Protein AF-A0AAD7W1A6-F1 (afdb_monomer)

Secondary structure (DSSP, 8-state):
-HHHHHHHHHHHHHHHHHHHHHHHHHHHHHHHHHHHHHHHHHHHHHHHHHHHHHHHHHHHHHH-TTTTTTS-HHHHHHHHHHHHHHHHHHHHHHHHHS-HHHHHHHHHHHHHHHHHHHHHHHHHHHHHHHS--TT--S-HHHHHHHHHHHHHHHHHHHHHHHHHHHHHHHHHTTTTS-HHHHHHHHHHHHHHHHHHHHHHHHHHHHHHTTSSSSS--

Structure (mmCIF, N/CA/C/O backbone):
data_AF-A0AAD7W1A6-F1
#
_entry.id   AF-A0AAD7W1A6-F1
#
loop_
_atom_site.group_PDB
_atom_site.id
_atom_site.type_symbol
_atom_site.label_atom_id
_atom_site.label_alt_id
_atom_site.label_comp_id
_atom_site.label_asym_id
_atom_site.label_entity_id
_atom_site.label_seq_id
_atom_site.pdbx_PDB_ins_code
_atom_site.Cartn_x
_atom_site.Cartn_y
_atom_site.Cartn_z
_atom_site.occupancy
_atom_site.B_iso_or_equiv
_atom_site.auth_seq_id
_atom_site.auth_comp_id
_atom_site.auth_asym_id
_atom_site.auth_atom_id
_atom_site.pdbx_PDB_model_num
ATOM 1 N N . MET A 1 1 ? 38.827 1.637 -46.866 1.00 56.97 1 MET A N 1
ATOM 2 C CA . MET A 1 1 ? 37.860 0.620 -46.384 1.00 56.97 1 MET A CA 1
ATOM 3 C C . MET A 1 1 ? 37.994 0.299 -44.890 1.00 56.97 1 MET A C 1
ATOM 5 O O . MET A 1 1 ? 36.967 0.093 -44.264 1.00 56.97 1 MET A O 1
ATOM 9 N N . GLN A 1 2 ? 39.190 0.320 -44.281 1.00 57.03 2 GLN A N 1
ATOM 10 C CA . GLN A 1 2 ? 39.362 0.045 -42.836 1.00 57.03 2 GLN A CA 1
ATOM 11 C C . GLN A 1 2 ? 38.670 1.040 -41.882 1.00 57.03 2 GLN A C 1
ATOM 13 O O . GLN A 1 2 ? 38.227 0.647 -40.808 1.00 57.03 2 GLN A O 1
ATOM 18 N N . THR A 1 3 ? 38.526 2.311 -42.263 1.00 59.34 3 THR A N 1
ATOM 19 C CA . THR A 1 3 ? 37.926 3.354 -41.411 1.00 59.34 3 THR A CA 1
ATOM 20 C C . THR A 1 3 ? 36.413 3.201 -41.218 1.00 59.34 3 THR A C 1
ATOM 22 O O . THR A 1 3 ? 35.906 3.500 -40.143 1.00 59.34 3 THR A O 1
ATOM 25 N N . VAL A 1 4 ? 35.691 2.673 -42.212 1.00 70.06 4 VAL A N 1
ATOM 26 C CA . VAL A 1 4 ? 34.223 2.515 -42.157 1.00 70.06 4 VAL A CA 1
ATOM 27 C C . VAL A 1 4 ? 33.811 1.365 -41.228 1.00 70.06 4 VAL A C 1
ATOM 29 O O . VAL A 1 4 ? 32.860 1.502 -40.462 1.00 70.06 4 VAL A O 1
ATOM 32 N N . GLY A 1 5 ? 34.564 0.258 -41.222 1.00 72.06 5 GLY A N 1
ATOM 33 C CA . GLY A 1 5 ? 34.307 -0.870 -40.315 1.00 72.06 5 GLY A CA 1
ATOM 34 C C . GLY A 1 5 ? 34.555 -0.532 -38.839 1.00 72.06 5 GLY A C 1
ATOM 35 O O . GLY A 1 5 ? 33.831 -1.004 -37.961 1.00 72.06 5 GLY A O 1
ATOM 36 N N . LEU A 1 6 ? 35.530 0.340 -38.556 1.00 68.44 6 LEU A N 1
ATOM 37 C CA . LEU A 1 6 ? 35.839 0.780 -37.193 1.00 68.44 6 LEU A CA 1
ATOM 38 C C . LEU A 1 6 ? 34.715 1.648 -36.602 1.00 68.44 6 LEU A C 1
ATOM 40 O O . LEU A 1 6 ? 34.346 1.470 -35.444 1.00 68.44 6 LEU A O 1
ATOM 44 N N . ILE A 1 7 ? 34.138 2.540 -37.415 1.00 70.69 7 ILE A N 1
ATOM 45 C CA . ILE A 1 7 ? 33.046 3.441 -37.013 1.00 70.69 7 ILE A CA 1
ATOM 46 C C . ILE A 1 7 ? 31.777 2.646 -36.679 1.00 70.69 7 ILE A C 1
ATOM 48 O O . ILE A 1 7 ? 31.184 2.860 -35.625 1.00 70.69 7 ILE A O 1
ATOM 52 N N . HIS A 1 8 ? 31.408 1.671 -37.516 1.00 74.12 8 HIS A N 1
ATOM 53 C CA . HIS A 1 8 ? 30.214 0.847 -37.289 1.00 74.12 8 HIS A CA 1
ATOM 54 C C . HIS A 1 8 ? 30.339 -0.032 -36.029 1.00 74.12 8 HIS A C 1
ATOM 56 O O . HIS A 1 8 ? 29.372 -0.235 -35.294 1.00 74.12 8 HIS A O 1
ATOM 62 N N . THR A 1 9 ? 31.550 -0.516 -35.737 1.00 75.69 9 THR A N 1
ATOM 63 C CA . THR A 1 9 ? 31.834 -1.297 -34.522 1.00 75.69 9 THR A CA 1
ATOM 64 C C . THR A 1 9 ? 31.787 -0.414 -33.269 1.00 75.69 9 THR A C 1
ATOM 66 O O . THR A 1 9 ? 31.264 -0.834 -32.237 1.00 75.69 9 THR A O 1
ATOM 69 N N . LEU A 1 10 ? 32.276 0.829 -33.361 1.00 70.69 10 LEU A N 1
ATOM 70 C CA . LEU A 1 10 ? 32.198 1.830 -32.293 1.00 70.69 10 LEU A CA 1
ATOM 71 C C . LEU A 1 10 ? 30.753 2.226 -31.978 1.00 70.69 10 LEU A C 1
ATOM 73 O O . LEU A 1 10 ? 30.393 2.225 -30.804 1.00 70.69 10 LEU A O 1
ATOM 77 N N . GLU A 1 11 ? 29.911 2.483 -32.985 1.00 79.06 11 GLU A N 1
ATOM 78 C CA . GLU A 1 11 ? 28.480 2.756 -32.773 1.00 79.06 11 GLU A CA 1
ATOM 79 C C . GLU A 1 11 ? 27.768 1.583 -32.097 1.00 79.06 11 GLU A C 1
ATOM 81 O O . GLU A 1 11 ? 27.036 1.770 -31.126 1.00 79.06 11 GLU A O 1
ATOM 86 N N . GLN A 1 12 ? 28.018 0.354 -32.552 1.00 80.25 12 GLN A N 1
ATOM 87 C CA . GLN A 1 12 ? 27.390 -0.837 -31.984 1.00 80.25 12 GLN A CA 1
ATOM 88 C C . GLN A 1 12 ? 27.835 -1.085 -30.533 1.00 80.25 12 GLN A C 1
ATOM 90 O O . GLN A 1 12 ? 27.033 -1.505 -29.696 1.00 80.25 12 GLN A O 1
ATOM 95 N N . CYS A 1 13 ? 29.092 -0.769 -30.207 1.00 68.19 13 CYS A N 1
ATOM 96 C CA . CYS A 1 13 ? 29.639 -0.867 -28.856 1.00 68.19 13 CYS A CA 1
ATOM 97 C C . CYS A 1 13 ? 29.122 0.256 -27.936 1.00 68.19 13 CYS A C 1
ATOM 99 O O . CYS A 1 13 ? 28.751 -0.008 -26.790 1.00 68.19 13 CYS A O 1
ATOM 101 N N . LEU A 1 14 ? 29.017 1.490 -28.446 1.00 74.31 14 LEU A N 1
ATOM 102 C CA . LEU A 1 14 ? 28.442 2.633 -27.732 1.00 74.31 14 LEU A CA 1
ATOM 103 C C . LEU A 1 14 ? 26.963 2.385 -27.412 1.00 74.31 14 LEU A C 1
ATOM 105 O O . LEU A 1 14 ? 26.542 2.552 -26.268 1.00 74.31 14 LEU A O 1
ATOM 109 N N . ASN A 1 15 ? 26.201 1.892 -28.392 1.00 73.50 15 ASN A N 1
ATOM 110 C CA . ASN A 1 15 ? 24.786 1.578 -28.236 1.00 73.50 15 ASN A CA 1
ATOM 111 C C . ASN A 1 15 ? 24.587 0.458 -27.206 1.00 73.50 15 ASN A C 1
ATOM 113 O O . ASN A 1 15 ? 23.780 0.615 -26.293 1.00 73.50 15 ASN A O 1
ATOM 117 N N . ARG A 1 16 ? 25.402 -0.610 -27.260 1.00 73.31 16 ARG A N 1
ATOM 118 C CA . ARG A 1 16 ? 25.378 -1.722 -26.291 1.00 73.31 16 ARG A CA 1
ATOM 119 C C . ARG A 1 16 ? 25.755 -1.268 -24.872 1.00 73.31 16 ARG A C 1
ATOM 121 O O . ARG A 1 16 ? 25.079 -1.644 -23.918 1.00 73.31 16 ARG A O 1
ATOM 128 N N . MET A 1 17 ? 26.775 -0.418 -24.709 1.00 69.06 17 MET A N 1
ATOM 129 C CA . MET A 1 17 ? 27.117 0.174 -23.404 1.00 69.06 17 MET A CA 1
ATOM 130 C C . MET A 1 17 ? 25.998 1.066 -22.860 1.00 69.06 17 MET A C 1
ATOM 132 O O . MET A 1 17 ? 25.725 1.051 -21.659 1.00 69.06 17 MET A O 1
ATOM 136 N N . GLN A 1 18 ? 25.338 1.836 -23.725 1.00 75.62 18 GLN A N 1
ATOM 137 C CA . GLN A 1 18 ? 24.216 2.687 -23.345 1.00 75.62 18 GLN A CA 1
ATOM 138 C C . GLN A 1 18 ? 22.984 1.856 -22.968 1.00 75.62 18 GLN A C 1
ATOM 140 O O . GLN A 1 18 ? 22.324 2.184 -21.985 1.00 75.62 18 GLN A O 1
ATOM 145 N N . THR A 1 19 ? 22.733 0.729 -23.649 1.00 73.75 19 THR A N 1
ATOM 146 C CA . THR A 1 19 ? 21.657 -0.206 -23.277 1.00 73.75 19 THR A CA 1
ATOM 147 C C . THR A 1 19 ? 21.927 -0.857 -21.928 1.00 73.75 19 THR A C 1
ATOM 149 O O . THR A 1 19 ? 21.042 -0.865 -21.084 1.00 73.75 19 THR A O 1
ATOM 152 N N . VAL A 1 20 ? 23.145 -1.349 -21.675 1.00 73.88 20 VAL A N 1
ATOM 153 C CA . VAL A 1 20 ? 23.497 -1.974 -20.385 1.00 73.88 20 VAL A CA 1
ATOM 154 C C . VAL A 1 20 ? 23.358 -0.975 -19.234 1.00 73.88 20 VAL A C 1
ATOM 156 O O . VAL A 1 20 ? 22.778 -1.298 -18.199 1.00 73.88 20 VAL A O 1
ATOM 159 N N . ARG A 1 21 ? 23.824 0.266 -19.426 1.00 74.44 21 ARG A N 1
ATOM 160 C CA . ARG A 1 21 ? 23.707 1.330 -18.419 1.00 74.44 21 ARG A CA 1
ATOM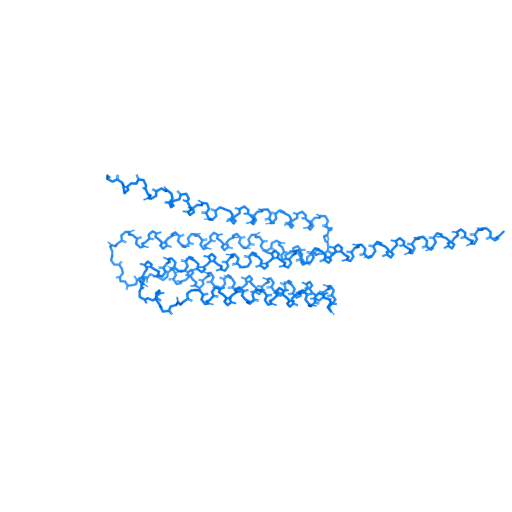 161 C C . ARG A 1 21 ? 22.247 1.729 -18.182 1.00 74.44 21 ARG A C 1
ATOM 163 O O . ARG A 1 21 ? 21.859 1.946 -17.035 1.00 74.44 21 ARG A O 1
ATOM 170 N N . LEU A 1 22 ? 21.435 1.787 -19.240 1.00 73.44 22 LEU A N 1
ATOM 171 C CA . LEU A 1 22 ? 20.002 2.070 -19.158 1.00 73.44 22 LEU A CA 1
ATOM 172 C C . LEU A 1 22 ? 19.258 0.946 -18.430 1.00 73.44 22 LEU A C 1
ATOM 174 O O . LEU A 1 22 ? 18.501 1.242 -17.516 1.00 73.44 22 LEU A O 1
ATOM 178 N N . ILE A 1 23 ? 19.514 -0.319 -18.774 1.00 73.50 23 ILE A N 1
ATOM 179 C CA . ILE A 1 23 ? 18.903 -1.498 -18.141 1.00 73.50 23 ILE A CA 1
ATOM 180 C C . ILE A 1 23 ? 19.239 -1.532 -16.651 1.00 73.50 23 ILE A C 1
ATOM 182 O O . ILE A 1 23 ? 18.330 -1.616 -15.833 1.00 73.50 23 ILE A O 1
ATOM 186 N N . HIS A 1 24 ? 20.513 -1.365 -16.287 1.00 75.06 24 HIS A N 1
ATOM 187 C CA . HIS A 1 24 ? 20.928 -1.351 -14.884 1.00 75.06 24 HIS A CA 1
ATOM 188 C C . HIS A 1 24 ? 20.287 -0.190 -14.106 1.00 75.06 24 HIS A C 1
ATOM 190 O O . HIS A 1 24 ? 19.822 -0.364 -12.982 1.00 75.06 24 HIS A O 1
ATOM 196 N N . THR A 1 25 ? 20.207 1.000 -14.712 1.00 72.25 25 THR A N 1
ATOM 197 C CA . THR A 1 25 ? 19.520 2.157 -14.108 1.00 72.25 25 THR A CA 1
ATOM 198 C C . THR A 1 25 ? 18.019 1.897 -13.946 1.00 72.25 25 THR A C 1
ATOM 200 O O . THR A 1 25 ? 17.423 2.288 -12.942 1.00 72.25 25 THR A O 1
ATOM 203 N N . LEU A 1 26 ? 17.398 1.219 -14.913 1.00 69.56 26 LEU A N 1
ATOM 204 C CA . LEU A 1 26 ? 15.971 0.916 -14.922 1.00 69.56 26 LEU A CA 1
ATOM 205 C C . LEU A 1 26 ? 15.624 -0.153 -13.880 1.00 69.56 26 LEU A C 1
ATOM 207 O O . LEU A 1 26 ? 14.693 0.061 -13.107 1.00 69.56 26 LEU A O 1
ATOM 211 N N . GLU A 1 27 ? 16.417 -1.223 -13.769 1.00 71.81 27 GLU A N 1
ATOM 212 C CA . GLU A 1 27 ? 16.297 -2.218 -12.696 1.00 71.81 27 GLU A CA 1
ATOM 213 C C . GLU A 1 27 ? 16.481 -1.582 -11.319 1.00 71.81 27 GLU A C 1
ATOM 215 O O . GLU A 1 27 ? 15.670 -1.806 -10.426 1.00 71.81 27 GLU A O 1
ATOM 220 N N . GLN A 1 28 ? 17.483 -0.716 -11.146 1.00 75.69 28 GLN A N 1
ATOM 221 C CA . GLN A 1 28 ? 17.734 -0.035 -9.875 1.00 75.69 28 GLN A CA 1
ATOM 222 C C . GLN A 1 28 ? 16.590 0.918 -9.480 1.00 75.69 28 GLN A C 1
ATOM 224 O O . GLN A 1 28 ? 16.218 0.993 -8.305 1.00 75.69 28 GLN A O 1
ATOM 229 N N . CYS A 1 29 ? 15.976 1.602 -10.449 1.00 70.38 29 CYS A N 1
ATOM 230 C CA . CYS A 1 29 ? 14.771 2.409 -10.238 1.00 70.38 29 CYS A CA 1
ATOM 231 C C . CYS A 1 29 ? 13.551 1.558 -9.868 1.00 70.38 29 CYS A C 1
ATOM 233 O O . CYS A 1 29 ? 12.838 1.895 -8.920 1.00 70.38 29 CYS A O 1
ATOM 235 N N . LEU A 1 30 ? 13.325 0.454 -10.581 1.00 73.69 30 LEU A N 1
ATOM 236 C CA . LEU A 1 30 ? 12.225 -0.481 -10.329 1.00 73.69 30 LEU A CA 1
ATOM 237 C C . LEU A 1 30 ? 12.333 -1.070 -8.915 1.00 73.69 30 LEU A C 1
ATOM 239 O O . LEU A 1 30 ? 11.377 -1.072 -8.144 1.00 73.69 30 LEU A O 1
ATOM 243 N N . ASN A 1 31 ? 13.553 -1.436 -8.536 1.00 70.56 31 ASN A N 1
ATOM 244 C CA . ASN A 1 31 ? 13.947 -1.926 -7.223 1.00 70.56 31 ASN A CA 1
ATOM 245 C C . ASN A 1 31 ? 13.693 -0.916 -6.100 1.00 70.56 31 ASN A C 1
ATOM 247 O O . ASN A 1 31 ? 13.093 -1.237 -5.067 1.00 70.56 31 ASN A O 1
ATOM 251 N N . ARG A 1 32 ? 14.094 0.341 -6.309 1.00 76.19 32 ARG A N 1
ATOM 252 C CA . ARG A 1 32 ? 13.816 1.429 -5.366 1.00 76.19 32 ARG A CA 1
ATOM 253 C C . ARG A 1 32 ? 12.315 1.692 -5.235 1.00 76.19 32 ARG A C 1
ATOM 255 O O . ARG A 1 32 ? 11.831 1.958 -4.142 1.00 76.19 32 ARG A O 1
ATOM 262 N N . MET A 1 33 ? 11.560 1.584 -6.323 1.00 74.44 33 MET A N 1
ATOM 263 C CA . MET A 1 33 ? 10.109 1.750 -6.289 1.00 74.44 33 MET A CA 1
ATOM 264 C C . MET A 1 33 ? 9.414 0.598 -5.551 1.00 74.44 33 MET A C 1
ATOM 266 O O . MET A 1 33 ? 8.525 0.845 -4.739 1.00 74.44 33 MET A O 1
ATOM 270 N N . GLN A 1 34 ? 9.828 -0.648 -5.785 1.00 74.31 34 GLN A N 1
ATOM 271 C CA . GLN A 1 34 ? 9.262 -1.838 -5.143 1.00 74.31 34 GLN A CA 1
ATOM 272 C C . GLN A 1 34 ? 9.475 -1.823 -3.622 1.00 74.31 34 GLN A C 1
ATOM 274 O O . GLN A 1 34 ? 8.543 -2.075 -2.858 1.00 74.31 34 GLN A O 1
ATOM 279 N N . THR A 1 35 ? 10.681 -1.468 -3.176 1.00 73.31 35 THR A N 1
ATOM 280 C CA . THR A 1 35 ? 11.014 -1.342 -1.747 1.00 73.31 35 THR A CA 1
ATOM 281 C C . THR A 1 35 ? 10.212 -0.230 -1.076 1.00 73.31 35 THR A C 1
ATOM 283 O O . THR A 1 35 ? 9.614 -0.456 -0.026 1.00 73.31 35 THR A O 1
ATOM 286 N N . VAL A 1 36 ? 10.105 0.938 -1.715 1.00 79.38 36 VAL A N 1
ATOM 287 C CA . VAL A 1 36 ? 9.260 2.046 -1.240 1.00 79.38 36 VAL A CA 1
ATOM 288 C C . VAL A 1 36 ? 7.789 1.615 -1.135 1.00 79.38 36 VAL A C 1
ATOM 290 O O . VAL A 1 36 ? 7.154 1.871 -0.112 1.00 79.38 36 VAL A O 1
ATOM 293 N N . ARG A 1 37 ? 7.253 0.891 -2.130 1.00 77.38 37 ARG A N 1
ATOM 294 C CA . ARG A 1 37 ? 5.882 0.336 -2.104 1.00 77.38 37 ARG A CA 1
ATOM 295 C C . ARG A 1 37 ? 5.666 -0.630 -0.935 1.00 77.38 37 ARG A C 1
ATOM 297 O O . ARG A 1 37 ? 4.651 -0.525 -0.242 1.00 77.38 37 ARG A O 1
ATOM 304 N N . LEU A 1 38 ? 6.602 -1.557 -0.709 1.00 75.56 38 LEU A N 1
ATOM 305 C CA . LEU A 1 38 ? 6.545 -2.521 0.395 1.00 75.56 38 LEU A CA 1
ATOM 306 C C . LEU A 1 38 ? 6.537 -1.798 1.749 1.00 75.56 38 LEU A C 1
ATOM 308 O O . LEU A 1 38 ? 5.637 -2.021 2.556 1.00 75.56 38 LEU A O 1
ATOM 312 N N . ILE A 1 39 ? 7.495 -0.893 1.968 1.00 78.94 39 ILE A N 1
ATOM 313 C CA . ILE A 1 39 ? 7.634 -0.138 3.221 1.00 78.94 39 ILE A CA 1
ATOM 314 C C . ILE A 1 39 ? 6.360 0.658 3.512 1.00 78.94 39 ILE A C 1
ATOM 316 O O . ILE A 1 39 ? 5.799 0.535 4.600 1.00 78.94 39 ILE A O 1
ATOM 320 N N . HIS A 1 40 ? 5.847 1.405 2.531 1.00 76.69 40 HIS A N 1
ATOM 321 C CA . HIS A 1 40 ? 4.631 2.197 2.718 1.00 76.69 40 HIS A CA 1
ATOM 322 C C . HIS A 1 40 ? 3.404 1.348 3.026 1.00 76.69 40 HIS A C 1
ATOM 324 O O . HIS A 1 40 ? 2.591 1.723 3.871 1.00 76.69 40 HIS A O 1
ATOM 330 N N . THR A 1 41 ? 3.263 0.200 2.366 1.00 74.75 41 THR A N 1
ATOM 331 C CA . THR A 1 41 ? 2.159 -0.722 2.649 1.00 74.75 41 THR A CA 1
ATOM 332 C C . THR A 1 41 ? 2.213 -1.200 4.093 1.00 74.75 41 THR A C 1
ATOM 334 O O . THR A 1 41 ? 1.198 -1.204 4.791 1.00 74.75 41 THR A O 1
ATOM 337 N N . LEU A 1 42 ? 3.397 -1.600 4.553 1.00 76.06 42 LEU A N 1
ATOM 338 C CA . LEU A 1 42 ? 3.592 -2.135 5.896 1.00 76.06 42 LEU A CA 1
ATOM 339 C C . LEU A 1 42 ? 3.357 -1.060 6.961 1.00 76.06 42 LEU A C 1
ATOM 341 O O . LEU A 1 42 ? 2.676 -1.321 7.951 1.00 76.06 42 LEU A O 1
ATOM 345 N N . GLU A 1 43 ? 3.833 0.163 6.725 1.00 78.75 43 GLU A N 1
ATOM 346 C CA . GLU A 1 43 ? 3.604 1.311 7.605 1.00 78.75 43 GLU A CA 1
ATOM 347 C C . GLU A 1 43 ? 2.112 1.656 7.718 1.00 78.75 43 GLU A C 1
ATOM 349 O O . GLU A 1 43 ? 1.576 1.811 8.821 1.00 78.75 43 GLU A O 1
ATOM 354 N N . GLN A 1 44 ? 1.402 1.712 6.587 1.00 74.69 44 GLN A N 1
ATOM 355 C CA . GLN A 1 44 ? -0.038 1.953 6.591 1.00 74.69 44 GLN A CA 1
ATOM 356 C C . GLN A 1 44 ? -0.805 0.818 7.284 1.00 74.69 44 GLN A C 1
ATOM 358 O O . GLN A 1 44 ? -1.713 1.096 8.071 1.00 74.69 44 GLN A O 1
ATOM 363 N N . CYS A 1 45 ? -0.435 -0.443 7.049 1.00 74.12 45 CYS A N 1
ATOM 364 C CA . CYS A 1 45 ? -1.047 -1.598 7.708 1.00 74.12 45 CYS A CA 1
ATOM 365 C C . CYS A 1 45 ? -0.861 -1.534 9.232 1.00 74.12 45 CYS A C 1
ATOM 367 O O . CYS A 1 45 ? -1.832 -1.662 9.984 1.00 74.12 45 CYS A O 1
ATOM 369 N N . LEU A 1 46 ? 0.357 -1.231 9.694 1.00 78.69 46 LEU A N 1
ATOM 370 C CA . LEU A 1 46 ? 0.676 -1.069 11.113 1.00 78.69 46 LEU A CA 1
ATOM 371 C C . LEU A 1 46 ? -0.195 0.017 11.758 1.00 78.69 46 LEU A C 1
ATOM 373 O O . LEU A 1 46 ? -0.803 -0.212 12.805 1.00 78.69 46 LEU A O 1
ATOM 377 N N . ASN A 1 47 ? -0.310 1.180 11.118 1.00 76.38 47 ASN A N 1
ATOM 378 C CA . ASN A 1 47 ? -1.094 2.299 11.637 1.00 76.38 47 ASN A CA 1
ATOM 379 C C . ASN A 1 47 ? -2.604 1.985 1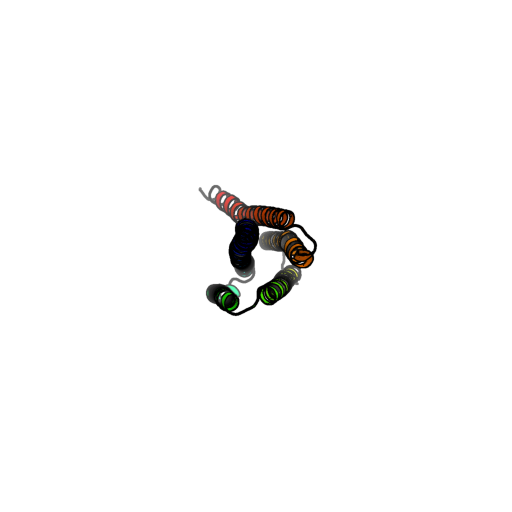1.681 1.00 76.38 47 ASN A C 1
ATOM 381 O O . ASN A 1 47 ? -3.301 2.261 12.665 1.00 76.38 47 ASN A O 1
ATOM 385 N N . ARG A 1 48 ? -3.130 1.325 10.643 1.00 74.44 48 ARG A N 1
ATOM 386 C CA . ARG A 1 48 ? -4.538 0.899 10.592 1.00 74.44 48 AR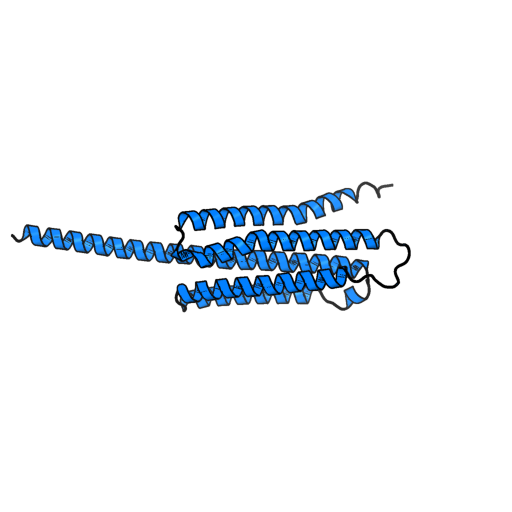G A CA 1
ATOM 387 C C . ARG A 1 48 ? -4.859 -0.147 11.661 1.00 74.44 48 ARG A C 1
ATOM 389 O O . ARG A 1 48 ? -5.879 -0.025 12.340 1.00 74.44 48 ARG A O 1
ATOM 396 N N . MET A 1 49 ? -3.981 -1.126 11.872 1.00 72.56 49 MET A N 1
ATOM 397 C CA . MET A 1 49 ? -4.148 -2.125 12.933 1.00 72.56 49 MET A CA 1
ATOM 398 C C . MET A 1 49 ? -4.115 -1.478 14.319 1.00 72.56 49 MET A C 1
ATOM 400 O O . MET A 1 49 ? -4.972 -1.763 15.155 1.00 72.56 49 MET A O 1
ATOM 404 N N . GLN A 1 50 ? -3.183 -0.553 14.560 1.00 72.44 50 GLN A N 1
ATOM 405 C CA . GLN A 1 50 ? -3.081 0.155 15.838 1.00 72.44 50 GLN A CA 1
ATOM 406 C C . GLN A 1 50 ? -4.311 1.016 16.132 1.00 72.44 50 GLN A C 1
ATOM 408 O O . GLN A 1 50 ? -4.832 0.970 17.244 1.00 72.44 50 GLN A O 1
ATOM 413 N N . THR A 1 51 ? -4.806 1.772 15.150 1.00 70.12 51 THR A N 1
ATOM 414 C CA . THR A 1 51 ? -6.015 2.592 15.328 1.00 70.12 51 THR A CA 1
ATOM 415 C C . THR A 1 51 ? -7.247 1.734 15.599 1.00 70.12 51 THR A C 1
ATOM 417 O O . THR A 1 51 ? -8.030 2.083 16.485 1.00 70.12 51 THR A O 1
ATOM 420 N N . CYS A 1 52 ? -7.391 0.582 14.933 1.00 69.75 52 CYS A N 1
ATOM 421 C CA . CYS A 1 52 ? -8.447 -0.383 15.249 1.00 69.75 52 CYS A CA 1
ATOM 422 C C . CYS A 1 52 ? -8.324 -0.903 16.690 1.00 69.75 52 CYS A C 1
ATOM 424 O O . CYS A 1 52 ? -9.308 -0.872 17.427 1.00 69.75 52 CYS A O 1
ATOM 426 N N . CYS A 1 53 ? -7.119 -1.293 17.125 1.00 68.69 53 CYS A N 1
ATOM 427 C CA . CYS A 1 53 ? -6.874 -1.759 18.496 1.00 68.69 53 CYS A CA 1
ATOM 428 C C . CYS A 1 53 ? -7.229 -0.698 19.536 1.00 68.69 53 CYS A C 1
ATOM 430 O O . CYS A 1 53 ? -7.970 -0.983 20.468 1.00 68.69 53 CYS A O 1
ATOM 432 N N . VAL A 1 54 ? -6.768 0.541 19.353 1.00 71.00 54 VAL A N 1
ATOM 433 C CA . VAL A 1 54 ? -7.043 1.643 20.287 1.00 71.00 54 VAL A CA 1
ATOM 434 C C . VAL A 1 54 ? -8.541 1.959 20.350 1.00 71.00 54 VAL A C 1
ATOM 436 O O . VAL A 1 54 ? -9.064 2.244 21.428 1.00 71.00 54 VAL A O 1
ATOM 439 N N . CYS A 1 55 ? -9.258 1.884 19.222 1.00 65.94 55 CYS A N 1
ATOM 440 C CA . CYS A 1 55 ? -10.715 2.047 19.207 1.00 65.94 55 CYS A CA 1
ATOM 441 C C . CYS A 1 55 ? -11.417 0.942 20.008 1.00 65.94 55 CYS A C 1
ATOM 443 O O . CYS A 1 55 ? -12.342 1.240 20.762 1.00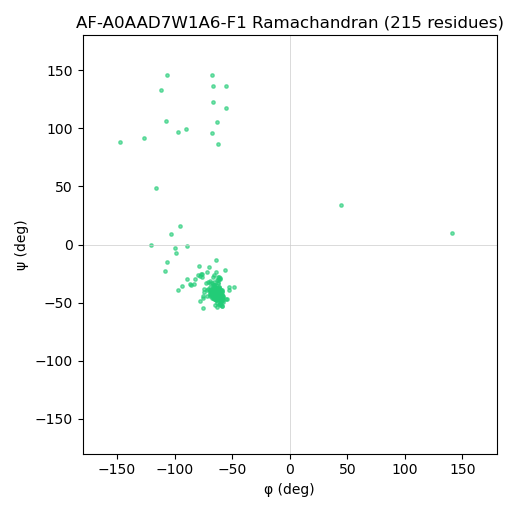 65.94 55 CYS A O 1
ATOM 445 N N . VAL A 1 56 ? -10.962 -0.307 19.875 1.00 63.47 56 VAL A N 1
ATOM 446 C CA . VAL A 1 56 ? -11.486 -1.463 20.620 1.00 63.47 56 VAL A CA 1
ATOM 447 C C . VAL A 1 56 ? -11.155 -1.354 22.110 1.00 63.47 56 VAL A C 1
ATOM 449 O O . VAL A 1 56 ? -12.037 -1.542 22.939 1.00 63.47 56 VAL A O 1
ATOM 452 N N . GLU A 1 57 ? -9.928 -0.975 22.465 1.00 66.38 57 GLU A N 1
ATOM 453 C CA . GLU A 1 57 ? -9.486 -0.768 23.849 1.00 66.38 57 GLU A CA 1
ATOM 454 C C . GLU A 1 57 ? -10.331 0.298 24.555 1.00 66.38 57 GLU A C 1
ATOM 456 O O . GLU A 1 57 ? -10.904 0.047 25.615 1.00 66.38 57 GLU A O 1
ATOM 461 N N . ARG A 1 58 ? -10.463 1.486 23.950 1.00 62.78 58 ARG A N 1
ATOM 462 C CA . ARG A 1 58 ? -11.267 2.582 24.514 1.00 62.78 58 ARG A CA 1
ATOM 463 C C . ARG A 1 58 ? -12.745 2.216 24.630 1.00 62.78 58 ARG A C 1
ATOM 465 O O . ARG A 1 58 ? -13.420 2.751 25.499 1.00 62.78 58 ARG A O 1
ATOM 472 N N . TYR A 1 59 ? -13.236 1.320 23.779 1.00 60.22 59 TYR A N 1
ATOM 473 C CA . TYR A 1 59 ? -14.606 0.819 23.817 1.00 60.22 59 TYR A CA 1
ATOM 474 C C . TYR A 1 59 ? -14.819 -0.228 24.920 1.00 60.22 59 TYR A C 1
ATOM 476 O O . TYR A 1 59 ? -15.743 -0.085 25.718 1.00 60.22 59 TYR A O 1
ATOM 484 N N . LEU A 1 60 ? -13.938 -1.231 25.024 1.00 62.16 60 LEU A N 1
ATOM 485 C CA . LEU A 1 60 ? -13.975 -2.228 26.101 1.00 62.16 60 LEU A CA 1
ATOM 486 C C . LEU A 1 60 ? -13.865 -1.574 27.480 1.00 62.16 60 LEU A C 1
ATOM 488 O O . LEU A 1 60 ? -14.585 -1.969 28.391 1.00 62.16 60 LEU A O 1
ATOM 492 N N . ALA A 1 61 ? -13.023 -0.548 27.617 1.00 63.88 61 ALA A N 1
ATOM 493 C CA . ALA A 1 61 ? -12.895 0.210 28.858 1.00 63.88 61 ALA A CA 1
ATOM 494 C C . ALA A 1 61 ? -14.202 0.910 29.282 1.00 63.88 61 ALA A C 1
ATOM 496 O O . ALA A 1 61 ? -14.421 1.098 30.474 1.00 63.88 61 ALA A O 1
ATOM 497 N N . VAL A 1 62 ? -15.062 1.291 28.327 1.00 57.00 62 VAL A N 1
ATOM 498 C CA . VAL A 1 62 ? -16.335 1.987 28.594 1.00 57.00 62 VAL A CA 1
ATOM 499 C C . VAL A 1 62 ? -17.481 1.012 28.877 1.00 57.00 62 VAL A C 1
ATOM 501 O O . VAL A 1 62 ? -18.339 1.335 29.689 1.00 57.00 62 VAL A O 1
ATOM 504 N N . LEU A 1 63 ? -17.507 -0.166 28.241 1.00 56.91 63 LEU A N 1
ATOM 505 C CA . LEU A 1 63 ? -18.599 -1.139 28.412 1.00 56.91 63 LEU A CA 1
ATOM 506 C C . LEU A 1 63 ? -18.352 -2.195 29.487 1.00 56.91 63 LEU A C 1
ATOM 508 O O . LEU A 1 63 ? -19.291 -2.596 30.160 1.00 56.91 63 LEU A O 1
ATOM 512 N N . HIS A 1 64 ? -17.116 -2.663 29.659 1.00 53.00 64 HIS A N 1
ATOM 513 C CA . HIS A 1 64 ? -16.780 -3.673 30.663 1.00 53.00 64 HIS A CA 1
ATOM 514 C C . HIS A 1 64 ? -15.354 -3.449 31.191 1.00 53.00 64 HIS A C 1
ATOM 516 O O . HIS A 1 64 ? -14.404 -4.070 30.694 1.00 53.00 64 HIS A O 1
ATOM 522 N N . PRO A 1 65 ? -15.176 -2.627 32.246 1.00 56.75 65 PRO A N 1
ATOM 523 C CA . PRO A 1 65 ? -13.863 -2.395 32.860 1.00 56.75 65 PRO A CA 1
ATOM 524 C C . PRO A 1 65 ? -13.174 -3.691 33.337 1.00 56.75 65 PRO A C 1
ATOM 526 O O . PRO A 1 65 ? -11.951 -3.743 33.432 1.00 56.75 65 PRO A O 1
ATOM 529 N N . LEU A 1 66 ? -13.934 -4.770 33.569 1.00 52.16 66 LEU A N 1
ATOM 530 C CA . LEU A 1 66 ? -13.429 -6.066 34.042 1.00 52.16 66 LEU A CA 1
ATOM 531 C C . LEU A 1 66 ? -12.860 -6.967 32.927 1.00 52.16 66 LEU A C 1
ATOM 533 O O . LEU A 1 66 ? -11.911 -7.714 33.166 1.00 52.16 66 LEU A O 1
ATOM 537 N N . THR A 1 67 ? -13.356 -6.876 31.688 1.00 54.50 67 THR A N 1
A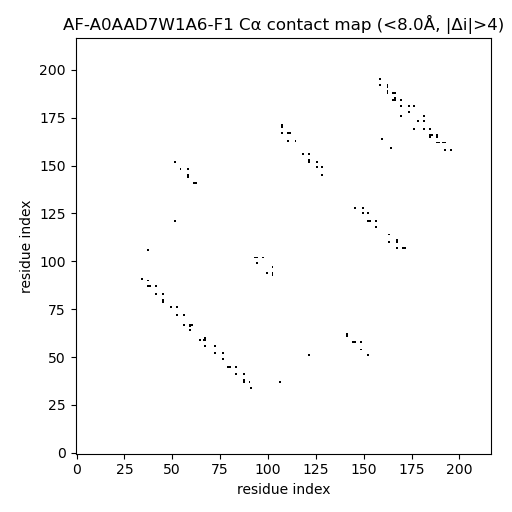TOM 538 C CA . THR A 1 67 ? -12.780 -7.613 30.542 1.00 54.50 67 THR A CA 1
ATOM 539 C C . THR A 1 67 ? -11.497 -6.939 30.038 1.00 54.50 67 THR A C 1
ATOM 541 O O . THR A 1 67 ? -10.598 -7.609 29.523 1.00 54.50 67 THR A O 1
ATOM 544 N N . PHE A 1 68 ? -11.368 -5.628 30.274 1.00 48.62 68 PHE A N 1
ATOM 545 C CA . PHE A 1 68 ? -10.186 -4.819 29.965 1.00 48.62 68 PHE A CA 1
ATOM 546 C C . PHE A 1 68 ? -8.921 -5.275 30.723 1.00 48.62 68 PHE A C 1
ATOM 548 O O . PHE A 1 68 ? -7.818 -5.152 30.198 1.00 48.62 68 PHE A O 1
ATOM 555 N N . LEU A 1 69 ? -9.061 -5.885 31.910 1.00 54.78 69 LEU A N 1
ATOM 556 C CA . LEU A 1 69 ? -7.928 -6.478 32.639 1.00 54.78 69 LEU A CA 1
ATOM 557 C C . LEU A 1 69 ? -7.454 -7.823 32.055 1.00 54.78 69 LEU A C 1
ATOM 559 O O . LEU A 1 69 ? -6.296 -8.199 32.243 1.00 54.78 69 LEU A O 1
ATOM 563 N N . ARG A 1 70 ? -8.328 -8.568 31.360 1.00 49.34 70 ARG A N 1
ATOM 564 C CA . ARG A 1 70 ? -8.032 -9.928 30.868 1.00 49.34 70 ARG A CA 1
ATOM 565 C C . ARG A 1 70 ? -7.319 -9.915 29.509 1.00 49.34 70 ARG A C 1
ATOM 567 O O . ARG A 1 70 ? -6.447 -10.748 29.271 1.00 49.34 70 ARG A O 1
ATOM 574 N N . TYR A 1 71 ? -7.643 -8.965 28.633 1.00 55.91 71 TYR A N 1
ATOM 575 C CA . TYR A 1 71 ? -6.974 -8.789 27.340 1.00 55.91 71 TYR A CA 1
ATOM 576 C C . TYR A 1 71 ? -5.793 -7.830 27.492 1.00 55.91 71 TYR A C 1
ATOM 578 O O . TYR A 1 71 ? -5.991 -6.625 27.489 1.00 55.91 71 TYR A O 1
ATOM 586 N N . ARG A 1 72 ? -4.558 -8.345 27.614 1.00 62.50 72 ARG A N 1
ATOM 587 C CA . ARG A 1 72 ? -3.328 -7.524 27.613 1.00 62.50 72 ARG A CA 1
ATOM 588 C C . ARG A 1 72 ? -3.115 -6.909 26.219 1.00 62.50 72 ARG A C 1
ATOM 590 O O . ARG A 1 72 ? -2.482 -7.559 25.379 1.00 62.50 72 ARG A O 1
ATOM 597 N N . PRO A 1 73 ? -3.541 -5.660 25.963 1.00 62.72 73 PRO A N 1
ATOM 598 C CA . PRO A 1 73 ? -3.548 -5.092 24.613 1.00 62.72 73 PRO A CA 1
ATOM 599 C C . PRO A 1 73 ? -2.119 -4.902 24.088 1.00 62.72 73 PRO A C 1
ATOM 601 O O . PRO A 1 73 ? -1.828 -5.040 22.902 1.00 62.72 73 PRO A O 1
ATOM 604 N N . LEU A 1 74 ? -1.188 -4.701 25.024 1.00 60.38 74 LEU A N 1
ATOM 605 C CA . LEU A 1 74 ? 0.237 -4.572 24.773 1.00 60.38 74 LEU A CA 1
ATOM 606 C C . LEU A 1 74 ? 0.839 -5.811 24.088 1.00 60.38 74 LEU A C 1
ATOM 608 O O . LEU A 1 74 ? 1.636 -5.661 23.169 1.00 60.38 74 LEU A O 1
ATOM 612 N N . ARG A 1 75 ? 0.440 -7.033 24.479 1.00 70.31 75 ARG A N 1
ATOM 613 C CA . ARG A 1 75 ? 0.987 -8.268 23.883 1.00 70.31 75 ARG A CA 1
ATOM 614 C C . ARG A 1 75 ? 0.532 -8.442 22.435 1.00 70.31 75 ARG A C 1
ATOM 616 O O . ARG A 1 75 ? 1.341 -8.795 21.585 1.00 70.31 75 ARG A O 1
ATOM 623 N N . TYR A 1 76 ? -0.732 -8.128 22.150 1.00 66.12 76 TYR A N 1
ATOM 624 C CA . TYR A 1 76 ? -1.274 -8.170 20.791 1.00 66.12 76 TYR A CA 1
ATOM 625 C C . TYR A 1 76 ? -0.612 -7.130 19.875 1.00 66.12 76 TYR A C 1
ATOM 627 O O . TYR A 1 76 ? -0.219 -7.452 18.754 1.00 66.12 76 TYR A O 1
ATOM 635 N N . ARG A 1 77 ? -0.409 -5.899 20.368 1.00 70.38 77 ARG A N 1
ATOM 636 C CA . ARG A 1 77 ? 0.277 -4.835 19.614 1.00 70.38 77 ARG A CA 1
ATOM 637 C C . ARG A 1 77 ? 1.728 -5.188 19.295 1.00 70.38 77 ARG A C 1
ATOM 639 O O . ARG A 1 77 ? 2.161 -4.972 18.166 1.00 70.38 77 ARG A O 1
ATOM 646 N N . VAL A 1 78 ? 2.461 -5.751 20.258 1.00 76.12 78 VAL A N 1
ATOM 647 C CA . VAL A 1 78 ? 3.847 -6.198 20.043 1.00 76.12 78 VAL A CA 1
ATOM 648 C C . VAL A 1 78 ? 3.893 -7.367 19.061 1.00 76.12 78 VAL A C 1
ATOM 650 O O . VAL A 1 78 ? 4.717 -7.340 18.155 1.00 76.12 78 VAL A O 1
ATOM 653 N N . GLY A 1 79 ? 2.976 -8.335 19.169 1.00 79.94 79 GLY A N 1
ATOM 654 C CA . GLY A 1 79 ? 2.878 -9.453 18.225 1.00 79.94 79 GLY A CA 1
ATOM 655 C C . GLY A 1 79 ? 2.604 -9.002 16.788 1.00 79.94 79 GLY A C 1
ATOM 656 O O . GLY A 1 79 ? 3.312 -9.418 15.875 1.00 79.94 79 GLY A O 1
ATOM 657 N N . CYS A 1 80 ? 1.644 -8.093 16.582 1.00 70.81 80 CYS A N 1
ATOM 658 C CA . CYS A 1 80 ? 1.366 -7.529 15.256 1.00 70.81 80 CYS A CA 1
ATOM 659 C C . CYS A 1 80 ? 2.562 -6.746 14.707 1.00 70.81 80 CYS A C 1
ATOM 661 O O . CYS A 1 80 ? 2.908 -6.897 13.542 1.00 70.81 80 CYS A O 1
ATOM 663 N N . SER A 1 81 ? 3.210 -5.934 15.548 1.00 75.94 81 SER A N 1
ATOM 664 C CA . SER A 1 81 ? 4.413 -5.197 15.156 1.00 75.94 81 SER A CA 1
ATOM 665 C C . SER A 1 81 ? 5.524 -6.160 14.739 1.00 75.94 81 SER A C 1
ATOM 667 O O . SER A 1 81 ? 6.063 -6.030 13.647 1.00 75.94 81 SER A O 1
ATOM 669 N N . ALA A 1 82 ? 5.816 -7.172 15.558 1.00 80.75 82 ALA A N 1
ATOM 670 C CA . ALA A 1 82 ? 6.818 -8.186 15.253 1.00 80.75 82 ALA A CA 1
ATOM 671 C C . ALA A 1 82 ? 6.503 -8.917 13.940 1.00 80.75 82 ALA A C 1
ATOM 673 O O . ALA A 1 82 ? 7.383 -9.045 13.099 1.00 80.75 82 ALA A O 1
ATOM 674 N N . LEU A 1 83 ? 5.250 -9.321 13.715 1.00 79.38 83 LEU A N 1
ATOM 675 C CA . LEU A 1 83 ? 4.830 -9.975 12.474 1.00 79.38 83 LEU A CA 1
ATOM 676 C C . LEU A 1 83 ? 5.029 -9.073 11.247 1.00 79.38 83 LEU A C 1
ATOM 678 O O . LEU A 1 83 ? 5.550 -9.533 10.236 1.00 79.38 83 LEU A O 1
ATOM 682 N N . VAL A 1 84 ? 4.682 -7.786 11.345 1.00 74.31 84 VAL A N 1
ATOM 683 C CA . VAL A 1 84 ? 4.931 -6.807 10.274 1.00 74.31 84 VAL A CA 1
ATOM 684 C C . VAL A 1 84 ? 6.426 -6.694 9.992 1.00 74.31 84 VAL A C 1
ATOM 686 O O . VAL A 1 84 ? 6.821 -6.817 8.841 1.00 74.31 84 VAL A O 1
ATOM 689 N N . TRP A 1 85 ? 7.260 -6.545 11.024 1.00 78.19 85 TRP A N 1
ATOM 690 C CA . TRP A 1 85 ? 8.718 -6.495 10.880 1.00 78.19 85 TRP A CA 1
ATOM 691 C C . TRP A 1 85 ? 9.303 -7.768 10.257 1.00 78.19 85 TRP A C 1
ATOM 693 O O . TRP A 1 85 ? 10.197 -7.675 9.417 1.00 78.19 85 TRP A O 1
ATOM 703 N N . MET A 1 86 ? 8.777 -8.942 10.612 1.00 82.31 86 MET A N 1
ATOM 704 C CA . MET A 1 86 ? 9.178 -10.220 10.017 1.00 82.31 86 MET A CA 1
ATOM 705 C C . MET A 1 86 ? 8.815 -10.287 8.532 1.00 82.31 86 MET A C 1
ATOM 707 O O . MET A 1 86 ? 9.628 -10.732 7.727 1.00 82.31 86 MET A O 1
ATOM 711 N N . ILE A 1 87 ? 7.632 -9.797 8.152 1.00 76.19 87 ILE A N 1
ATOM 712 C CA . ILE A 1 87 ? 7.223 -9.693 6.746 1.00 76.19 87 ILE A CA 1
ATOM 713 C C . ILE A 1 87 ? 8.096 -8.671 6.007 1.00 76.19 87 ILE A C 1
ATOM 715 O O . ILE A 1 87 ? 8.481 -8.934 4.871 1.00 76.19 87 ILE A O 1
ATOM 719 N N . THR A 1 88 ? 8.474 -7.552 6.638 1.00 72.06 88 THR A N 1
ATOM 720 C CA . THR A 1 88 ? 9.422 -6.583 6.060 1.00 72.06 88 THR A CA 1
ATOM 721 C C . THR A 1 88 ? 10.754 -7.253 5.751 1.00 72.06 88 THR A C 1
ATOM 723 O O . THR A 1 88 ? 11.238 -7.178 4.626 1.00 72.06 88 THR A O 1
ATOM 726 N N . PHE A 1 89 ? 11.341 -7.933 6.738 1.00 78.88 89 PHE A N 1
ATOM 727 C CA . PHE A 1 89 ? 12.635 -8.594 6.585 1.00 78.88 89 PHE A CA 1
ATOM 728 C C . PHE A 1 89 ? 12.575 -9.728 5.561 1.00 78.88 89 PHE A C 1
ATOM 730 O O . PHE A 1 89 ? 13.465 -9.835 4.722 1.00 78.88 89 PHE A O 1
ATOM 737 N N . GLY A 1 90 ? 11.504 -10.525 5.589 1.00 80.88 90 GLY A N 1
ATOM 738 C CA . GLY A 1 90 ? 11.254 -11.586 4.617 1.00 80.88 90 GLY A CA 1
ATOM 739 C C . GLY A 1 90 ? 11.044 -11.055 3.199 1.00 80.88 90 GLY A C 1
ATOM 740 O O . GLY A 1 90 ? 11.553 -11.634 2.250 1.00 80.88 90 GLY A O 1
ATOM 741 N N . GLY A 1 91 ? 10.352 -9.924 3.040 1.00 71.81 91 GLY A N 1
ATOM 742 C CA . GLY A 1 91 ? 10.178 -9.253 1.751 1.00 71.81 91 GLY A CA 1
ATOM 743 C C . GLY A 1 91 ? 11.490 -8.681 1.209 1.00 71.81 91 GLY A C 1
ATOM 744 O O . GLY A 1 91 ? 11.786 -8.832 0.026 1.00 71.81 91 GLY A O 1
ATOM 745 N N . CYS A 1 92 ? 12.307 -8.078 2.076 1.00 70.12 92 CYS A N 1
ATOM 746 C CA . CYS A 1 92 ? 13.628 -7.561 1.716 1.00 70.12 92 CYS A CA 1
ATOM 747 C C . CYS A 1 92 ? 14.622 -8.671 1.345 1.00 70.12 92 CYS A C 1
ATOM 749 O O . CYS A 1 92 ? 15.444 -8.467 0.456 1.00 70.12 92 CYS A O 1
ATOM 751 N N . SER A 1 93 ? 14.563 -9.841 1.988 1.00 74.25 93 SER A N 1
ATOM 752 C CA . SER A 1 93 ? 15.405 -10.980 1.606 1.00 74.25 93 SER A CA 1
ATOM 753 C C . SER A 1 93 ? 14.896 -11.648 0.329 1.00 74.25 93 SER A C 1
ATOM 755 O O . SER A 1 93 ? 15.680 -11.876 -0.588 1.00 74.25 93 SER A O 1
ATOM 757 N N . ALA A 1 94 ? 13.583 -11.865 0.212 1.00 73.38 94 ALA A N 1
ATOM 758 C CA . ALA A 1 94 ? 12.922 -12.365 -0.995 1.00 73.38 94 ALA A CA 1
ATOM 759 C C . ALA A 1 94 ? 13.282 -11.534 -2.234 1.00 73.38 94 ALA A C 1
ATOM 761 O O . ALA A 1 94 ? 13.483 -12.082 -3.310 1.00 73.38 94 ALA A O 1
ATOM 762 N N . PHE A 1 95 ? 13.435 -10.224 -2.067 1.00 66.12 95 PHE A N 1
ATOM 763 C CA . PHE A 1 95 ? 13.835 -9.296 -3.115 1.00 66.12 95 PHE A CA 1
ATOM 764 C C . PHE A 1 95 ? 15.220 -9.571 -3.729 1.00 66.12 95 PHE A C 1
ATOM 766 O O . PHE A 1 95 ? 15.425 -9.297 -4.907 1.00 66.12 95 PHE A O 1
ATOM 773 N N . VAL A 1 96 ? 16.157 -10.141 -2.965 1.00 68.44 96 VAL A N 1
ATOM 774 C CA . VAL A 1 96 ? 17.500 -10.491 -3.466 1.00 68.44 96 VAL A CA 1
ATOM 775 C C . VAL A 1 96 ? 17.483 -11.801 -4.262 1.00 68.44 96 VAL A C 1
ATOM 777 O O . VAL A 1 96 ? 18.318 -11.996 -5.141 1.00 68.44 96 VAL A O 1
ATOM 780 N N . PHE A 1 97 ? 16.531 -12.693 -3.975 1.00 70.25 97 PHE A N 1
ATOM 781 C CA . PHE A 1 97 ? 16.508 -14.057 -4.516 1.00 70.25 97 PHE A CA 1
ATOM 782 C C . PHE A 1 97 ? 15.414 -14.312 -5.564 1.00 70.25 97 PHE A C 1
ATOM 784 O O . PHE A 1 97 ? 15.544 -15.248 -6.350 1.00 70.25 97 PHE A O 1
ATOM 791 N N . LEU A 1 98 ? 14.333 -13.525 -5.587 1.00 72.38 98 LEU A N 1
ATOM 792 C CA . LEU A 1 98 ? 13.170 -13.745 -6.453 1.00 72.38 98 LEU A CA 1
ATOM 793 C C . LEU A 1 98 ? 13.097 -12.740 -7.603 1.00 72.38 98 LEU A C 1
ATOM 795 O O . LEU A 1 98 ? 13.420 -11.562 -7.475 1.00 72.38 98 LEU A O 1
ATOM 799 N N . GLN A 1 99 ? 12.593 -13.219 -8.736 1.00 76.69 99 GLN A N 1
ATOM 800 C CA . GLN A 1 99 ? 12.411 -12.428 -9.948 1.00 76.69 99 GLN A CA 1
ATOM 801 C C . GLN A 1 99 ? 11.319 -11.357 -9.761 1.00 76.69 99 GLN A C 1
ATOM 803 O O . GLN A 1 99 ? 10.299 -11.595 -9.107 1.00 76.69 99 GLN A O 1
ATOM 808 N N . HIS A 1 100 ? 11.492 -10.189 -10.393 1.00 70.25 100 HIS A N 1
ATOM 809 C CA . HIS A 1 100 ? 10.608 -9.023 -10.233 1.00 70.25 100 HIS A CA 1
ATOM 810 C C . HIS A 1 100 ? 9.112 -9.329 -10.462 1.00 70.25 100 HIS A C 1
ATOM 812 O O . HIS A 1 100 ? 8.256 -8.834 -9.726 1.00 70.25 100 HIS A O 1
ATOM 818 N N . SER A 1 101 ? 8.795 -10.175 -11.450 1.00 73.44 101 SER A N 1
ATOM 819 C CA . SER A 1 101 ? 7.415 -10.566 -11.778 1.00 73.44 101 SER A CA 1
ATOM 820 C C . SER A 1 101 ? 6.743 -11.354 -10.644 1.00 73.44 101 SER A C 1
ATOM 822 O O . SER A 1 101 ? 5.620 -11.037 -10.248 1.00 73.44 101 SER A O 1
ATOM 824 N N . VAL A 1 102 ? 7.463 -12.308 -10.040 1.00 79.44 102 VAL A N 1
ATOM 825 C CA . VAL A 1 102 ? 6.956 -13.130 -8.928 1.00 79.44 102 VAL A CA 1
ATOM 826 C C . VAL A 1 102 ? 6.723 -12.273 -7.686 1.00 79.44 102 VAL A C 1
ATOM 828 O O . VAL A 1 102 ? 5.700 -12.416 -7.020 1.00 79.44 102 VAL A O 1
ATOM 831 N N . LEU A 1 103 ? 7.632 -11.337 -7.401 1.00 76.31 103 LEU A N 1
ATOM 832 C CA . LEU A 1 103 ? 7.488 -10.405 -6.282 1.00 76.31 103 LEU A CA 1
ATOM 833 C C . LEU A 1 103 ? 6.289 -9.475 -6.460 1.00 76.31 103 LEU A C 1
ATOM 835 O O . LEU A 1 103 ? 5.536 -9.280 -5.513 1.00 76.31 103 LEU A O 1
ATOM 839 N N . ASN A 1 104 ? 6.072 -8.922 -7.655 1.00 77.44 104 ASN A N 1
ATOM 840 C CA . ASN A 1 104 ? 4.927 -8.044 -7.900 1.00 77.44 104 ASN A CA 1
ATOM 841 C C . ASN A 1 104 ? 3.598 -8.803 -7.753 1.00 77.44 104 ASN A C 1
ATOM 843 O O . ASN A 1 104 ? 2.686 -8.324 -7.081 1.00 77.44 104 ASN A O 1
ATOM 847 N N . PHE A 1 105 ? 3.518 -10.025 -8.288 1.00 81.94 105 PHE A N 1
ATOM 848 C CA . PHE A 1 105 ? 2.355 -10.893 -8.098 1.00 81.94 105 PHE A CA 1
ATOM 849 C C . PHE A 1 105 ? 2.120 -11.217 -6.615 1.00 81.94 105 PHE A C 1
ATOM 851 O O . PHE A 1 105 ? 1.014 -11.029 -6.107 1.00 81.94 105 PHE A O 1
ATOM 858 N N . ALA A 1 106 ? 3.169 -11.620 -5.892 1.00 82.56 106 ALA A N 1
ATOM 859 C CA . ALA A 1 106 ? 3.096 -11.887 -4.458 1.00 82.56 106 ALA A CA 1
ATOM 860 C C . ALA A 1 106 ? 2.647 -10.650 -3.662 1.00 82.56 106 ALA A C 1
ATOM 862 O O . ALA A 1 106 ? 1.830 -10.773 -2.752 1.00 82.56 106 ALA A O 1
ATOM 863 N N . LEU A 1 107 ? 3.120 -9.455 -4.030 1.00 78.31 107 LEU A N 1
ATOM 864 C CA . LEU A 1 107 ? 2.699 -8.195 -3.419 1.00 78.31 107 LEU A CA 1
ATOM 865 C C . LEU A 1 107 ? 1.220 -7.913 -3.665 1.00 78.31 107 LEU A C 1
ATOM 867 O O . LEU A 1 107 ? 0.517 -7.594 -2.713 1.00 78.31 107 LEU A O 1
ATOM 871 N N . VAL A 1 108 ? 0.727 -8.052 -4.899 1.00 83.88 108 VAL A N 1
ATOM 872 C CA . VAL A 1 108 ? -0.696 -7.845 -5.220 1.00 83.88 108 VAL A CA 1
ATOM 873 C C . VAL A 1 108 ? -1.578 -8.819 -4.435 1.00 83.88 108 VAL A C 1
ATOM 875 O O . VAL A 1 108 ? -2.550 -8.392 -3.810 1.00 83.88 108 VAL A O 1
ATOM 878 N N . VAL A 1 109 ? -1.209 -10.102 -4.388 1.00 85.94 109 VAL A N 1
ATOM 879 C CA . VAL A 1 109 ? -1.920 -11.116 -3.590 1.00 85.94 109 VAL A CA 1
ATOM 880 C C . VAL A 1 109 ? -1.900 -10.751 -2.105 1.00 85.94 109 VAL A C 1
ATOM 882 O O . VAL A 1 109 ? -2.939 -10.786 -1.446 1.00 85.94 109 VAL A O 1
ATOM 885 N N . PHE A 1 110 ? -0.749 -10.333 -1.579 1.00 82.44 110 PHE A N 1
ATOM 886 C CA . PHE A 1 110 ? -0.617 -9.888 -0.195 1.00 82.44 110 PHE A CA 1
ATOM 887 C C . PHE A 1 110 ? -1.493 -8.660 0.108 1.00 82.44 110 PHE A C 1
ATOM 889 O O . PHE A 1 110 ? -2.165 -8.646 1.138 1.00 82.44 110 PHE A O 1
ATOM 896 N N . MET A 1 111 ? -1.580 -7.673 -0.797 1.00 80.94 111 MET A N 1
ATOM 897 C CA . MET A 1 111 ? -2.486 -6.521 -0.644 1.00 80.94 111 MET A CA 1
ATOM 898 C C . MET A 1 111 ? -3.947 -6.950 -0.564 1.00 80.94 111 MET A C 1
ATOM 900 O O . MET A 1 111 ? -4.686 -6.451 0.284 1.00 80.94 111 MET A O 1
ATOM 904 N N . ILE A 1 112 ? -4.374 -7.864 -1.439 1.00 86.44 112 ILE A N 1
ATOM 905 C CA . ILE A 1 112 ? -5.754 -8.363 -1.473 1.00 86.44 112 ILE A CA 1
ATOM 906 C C . ILE A 1 112 ? -6.069 -9.124 -0.183 1.00 86.44 112 ILE A C 1
ATOM 908 O O . ILE A 1 112 ? -7.107 -8.884 0.438 1.00 86.44 112 ILE A O 1
ATOM 912 N N . LEU A 1 113 ? -5.155 -9.990 0.266 1.00 85.44 113 LEU A N 1
ATOM 913 C CA . LEU A 1 113 ? -5.295 -10.717 1.526 1.00 85.44 113 LEU A CA 1
ATOM 914 C C . LEU A 1 113 ? -5.399 -9.752 2.708 1.00 85.44 113 LEU A C 1
ATOM 916 O O . LEU A 1 113 ? -6.347 -9.851 3.487 1.00 85.44 113 LEU A O 1
ATOM 920 N N . LEU A 1 114 ? -4.505 -8.766 2.808 1.00 79.44 114 LEU A N 1
ATOM 921 C CA . LEU A 1 114 ? -4.564 -7.7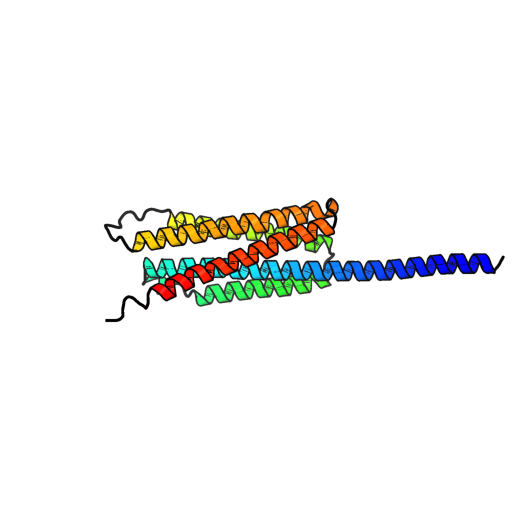48 3.857 1.00 79.44 114 LEU A CA 1
ATOM 922 C C . LEU A 1 114 ? -5.871 -6.955 3.821 1.00 79.44 114 LEU A C 1
ATOM 924 O O . LEU A 1 114 ? -6.488 -6.759 4.866 1.00 79.44 114 LEU A O 1
ATOM 928 N N . LEU A 1 115 ? -6.324 -6.530 2.639 1.00 83.69 115 LEU A N 1
ATOM 929 C CA . LEU A 1 115 ? -7.590 -5.817 2.484 1.00 83.69 115 LEU A CA 1
ATOM 930 C C . LEU A 1 115 ? -8.766 -6.676 2.964 1.00 83.69 115 LEU A C 1
ATOM 932 O O . LEU A 1 115 ? -9.634 -6.188 3.689 1.00 83.69 115 LEU A O 1
ATOM 936 N N . SER A 1 116 ? -8.777 -7.966 2.623 1.00 86.75 116 SER A N 1
ATOM 937 C CA . SER A 1 116 ? -9.827 -8.899 3.043 1.00 86.75 116 SER A CA 1
ATOM 938 C C . SER A 1 116 ? -9.844 -9.104 4.564 1.00 86.75 116 SER A C 1
ATOM 940 O O . SER A 1 116 ? -10.897 -8.999 5.189 1.00 86.75 116 SER A O 1
ATOM 942 N N . VAL A 1 117 ? -8.678 -9.283 5.192 1.00 82.31 117 VAL A N 1
ATOM 943 C CA . VAL A 1 117 ? -8.548 -9.433 6.649 1.00 82.31 117 VAL A CA 1
ATOM 944 C C . VAL A 1 117 ? -8.946 -8.147 7.368 1.00 82.31 117 VAL A C 1
ATOM 946 O O . VAL A 1 117 ? -9.713 -8.195 8.329 1.00 82.31 117 VAL A O 1
ATOM 949 N N . MET A 1 118 ? -8.477 -6.989 6.896 1.00 77.12 118 MET A N 1
ATOM 950 C CA . MET A 1 118 ? -8.812 -5.685 7.475 1.00 77.12 118 MET A CA 1
ATOM 951 C C . MET A 1 118 ? -10.310 -5.412 7.410 1.00 77.12 118 MET A C 1
ATOM 953 O O . MET A 1 118 ? -10.913 -5.005 8.401 1.00 77.12 118 MET A O 1
ATOM 957 N N . THR A 1 119 ? -10.930 -5.661 6.260 1.00 80.75 119 THR A N 1
ATOM 958 C CA . THR A 1 119 ? -12.367 -5.439 6.070 1.00 80.75 119 THR A CA 1
ATOM 959 C C . THR A 1 119 ? -13.191 -6.422 6.881 1.00 80.75 119 THR A C 1
ATOM 961 O O . THR A 1 119 ? -14.118 -5.995 7.564 1.00 80.75 119 THR A O 1
ATOM 964 N N . PHE A 1 120 ? -12.819 -7.702 6.907 1.00 83.94 120 PHE A N 1
ATOM 965 C CA . PHE A 1 120 ? -13.463 -8.702 7.752 1.00 83.94 120 PHE A CA 1
ATOM 966 C C . PHE A 1 120 ? -13.366 -8.339 9.237 1.00 83.94 120 PHE A C 1
ATOM 968 O O . PHE A 1 120 ? -14.376 -8.355 9.935 1.00 83.94 120 PHE A O 1
ATOM 975 N N . CYS A 1 121 ? -12.185 -7.937 9.709 1.00 76.56 121 CYS A N 1
ATOM 976 C CA . CYS A 1 121 ? -11.963 -7.509 11.088 1.00 76.56 121 CYS A CA 1
ATOM 977 C C . CYS A 1 121 ? 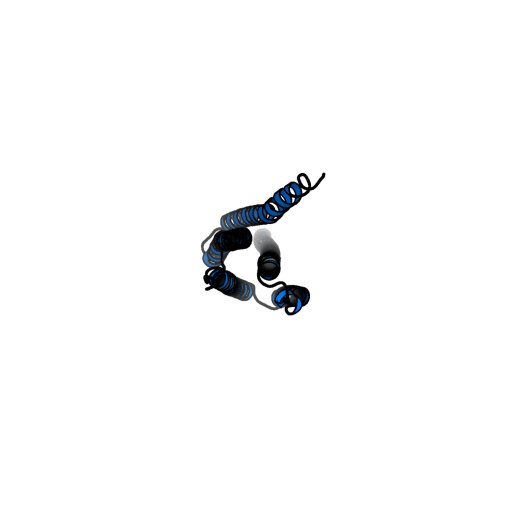-12.807 -6.274 11.435 1.00 76.56 121 CYS A C 1
ATOM 979 O O . CYS A 1 121 ? -13.569 -6.290 12.403 1.00 76.56 121 CYS A O 1
ATOM 981 N N . CYS A 1 122 ? -12.754 -5.226 10.608 1.00 76.50 122 CYS A N 1
ATOM 982 C CA . CYS A 1 122 ? -13.566 -4.030 10.806 1.00 76.50 122 CYS A CA 1
ATOM 983 C C . CYS A 1 122 ? -15.066 -4.344 10.774 1.00 76.50 122 CYS A C 1
ATOM 985 O O . CYS A 1 122 ? -15.794 -3.806 11.600 1.00 76.50 122 CYS A O 1
ATOM 987 N N . LEU A 1 123 ? -15.535 -5.216 9.876 1.00 82.25 123 LEU A N 1
ATOM 988 C CA . LEU A 1 123 ? -16.937 -5.635 9.793 1.00 82.25 123 LEU A CA 1
ATOM 989 C C . LEU A 1 123 ? -17.357 -6.494 10.986 1.00 82.25 123 LEU A C 1
ATOM 991 O O . LEU A 1 123 ? -18.465 -6.315 11.481 1.00 82.25 123 LEU A O 1
ATOM 995 N N . ALA A 1 124 ? -16.504 -7.394 11.471 1.00 77.19 124 ALA A N 1
ATOM 996 C CA . ALA A 1 124 ? -16.764 -8.189 12.668 1.00 77.19 124 ALA A CA 1
ATOM 997 C C . ALA A 1 124 ? -16.924 -7.281 13.895 1.00 77.19 124 ALA A C 1
ATOM 999 O O . ALA A 1 124 ? -17.902 -7.402 14.632 1.00 77.19 124 ALA A O 1
ATOM 1000 N N . ILE A 1 125 ? -16.034 -6.295 14.047 1.00 71.88 125 ILE A N 1
ATOM 1001 C CA . ILE A 1 125 ? -16.147 -5.261 15.082 1.00 71.88 125 ILE A CA 1
ATOM 1002 C C . ILE A 1 125 ? -17.411 -4.426 14.861 1.00 71.88 125 ILE A C 1
ATOM 1004 O O . ILE A 1 125 ? -18.150 -4.177 15.805 1.00 71.88 125 ILE A O 1
ATOM 1008 N N . LEU A 1 126 ? -17.712 -4.025 13.623 1.00 76.00 126 LEU A N 1
ATOM 1009 C CA . LEU A 1 126 ? -18.918 -3.265 13.291 1.00 76.00 126 LEU A CA 1
ATOM 1010 C C . LEU A 1 126 ? -20.194 -4.047 13.628 1.00 76.00 126 LEU A C 1
ATOM 1012 O O . LEU A 1 126 ? -21.166 -3.452 14.080 1.00 76.00 126 LEU A O 1
ATOM 1016 N N . ARG A 1 127 ? -20.197 -5.370 13.434 1.00 77.38 127 ARG A N 1
ATOM 1017 C CA . ARG A 1 127 ? -21.304 -6.268 13.792 1.00 77.38 127 ARG A CA 1
ATOM 1018 C C . ARG A 1 127 ? -21.447 -6.399 15.304 1.00 77.38 127 ARG A C 1
ATOM 1020 O O . ARG A 1 127 ? -22.560 -6.250 15.793 1.00 77.38 127 ARG A O 1
ATOM 1027 N N . ALA A 1 128 ? -20.344 -6.569 16.032 1.00 67.88 128 ALA A N 1
ATOM 1028 C CA . ALA A 1 128 ? -20.337 -6.547 17.497 1.00 67.88 128 ALA A CA 1
ATOM 1029 C C . ALA A 1 128 ? -20.777 -5.178 18.059 1.00 67.88 128 ALA A C 1
ATOM 1031 O O . ALA A 1 128 ? -21.465 -5.092 19.073 1.00 67.88 128 ALA A O 1
ATOM 1032 N N . LEU A 1 129 ? -20.452 -4.087 17.361 1.00 65.88 129 LEU A N 1
ATOM 1033 C CA . LEU A 1 129 ? -20.965 -2.751 17.661 1.00 65.88 129 LEU A CA 1
ATOM 1034 C C . LEU A 1 129 ? -22.441 -2.608 17.276 1.00 65.88 129 LEU A C 1
ATOM 1036 O O . LEU A 1 129 ? -23.161 -1.860 17.924 1.00 65.88 129 LEU A O 1
ATOM 1040 N N . ARG A 1 130 ? -22.919 -3.275 16.226 1.00 69.31 130 ARG A N 1
ATOM 1041 C CA . ARG A 1 130 ? -24.317 -3.182 15.788 1.00 69.31 130 ARG A CA 1
ATOM 1042 C C . ARG A 1 130 ? -25.251 -4.011 16.658 1.00 69.31 130 ARG A C 1
ATOM 1044 O O . ARG A 1 130 ? -26.413 -3.628 16.749 1.00 69.31 130 ARG A O 1
ATOM 1051 N N . SER A 1 131 ? -24.782 -5.085 17.302 1.00 61.66 131 SER A N 1
ATOM 1052 C CA . SER A 1 131 ? -25.631 -5.864 18.204 1.00 61.66 131 SER A CA 1
ATOM 1053 C C . SER A 1 131 ? -26.228 -4.939 19.276 1.00 61.66 131 SER A C 1
ATOM 1055 O O . SER A 1 131 ? -25.480 -4.277 20.015 1.00 61.66 131 SER A O 1
ATOM 1057 N N . PRO A 1 132 ? -27.567 -4.803 19.319 1.00 54.69 132 PRO A N 1
ATOM 1058 C CA . PRO A 1 132 ? -28.231 -4.110 20.405 1.00 54.69 132 PRO A CA 1
ATOM 1059 C C . PRO A 1 132 ? -28.006 -4.949 21.661 1.00 54.69 132 PRO A C 1
ATOM 1061 O O . PRO A 1 132 ? -28.322 -6.137 21.677 1.00 54.69 132 PRO A O 1
ATOM 1064 N N . GLY A 1 133 ? -27.404 -4.353 22.690 1.00 56.34 133 GLY A N 1
ATOM 1065 C CA . GLY A 1 133 ? -27.404 -4.964 24.010 1.00 56.34 133 GLY A CA 1
ATOM 1066 C C . GLY A 1 133 ? -28.856 -5.037 24.458 1.00 56.34 133 GLY A C 1
ATOM 1067 O O . GLY A 1 133 ? -29.461 -4.007 24.749 1.00 56.34 133 GLY A O 1
ATOM 1068 N N . LEU A 1 134 ? -29.428 -6.237 24.417 1.00 46.47 134 LEU A N 1
ATOM 1069 C CA . LEU A 1 134 ? -30.700 -6.573 25.045 1.00 46.47 134 LEU A CA 1
ATOM 1070 C C . LEU A 1 134 ? -30.523 -6.362 26.557 1.00 46.47 134 LEU A C 1
ATOM 1072 O O . LEU A 1 134 ? -30.116 -7.279 27.260 1.00 46.47 134 LEU A O 1
ATOM 1076 N N . GLY A 1 135 ? -30.740 -5.133 27.036 1.00 56.41 135 GLY A N 1
ATOM 1077 C CA . GLY A 1 135 ? -30.757 -4.834 28.472 1.00 56.41 135 GLY A CA 1
ATOM 1078 C C . GLY A 1 135 ? -30.134 -3.520 28.957 1.00 56.41 135 GLY A C 1
ATOM 1079 O O . GLY A 1 135 ? -30.004 -3.374 30.166 1.00 56.41 135 GLY A O 1
ATOM 1080 N N . GLU A 1 136 ? -29.750 -2.559 28.109 1.00 50.72 136 GLU A N 1
ATOM 1081 C CA . GLU A 1 136 ? -29.207 -1.277 28.605 1.00 50.72 136 GLU A CA 1
ATOM 1082 C C . GLU A 1 136 ? -30.281 -0.181 28.655 1.00 50.72 136 GLU A C 1
ATOM 1084 O O . GLU A 1 136 ? -30.598 0.472 27.658 1.00 50.72 136 GLU A O 1
ATOM 1089 N N . GLY A 1 137 ? -30.844 -0.004 29.851 1.00 52.06 137 GLY A N 1
ATOM 1090 C CA . GLY A 1 137 ? -31.639 1.158 30.225 1.00 52.06 137 GLY A CA 1
ATOM 1091 C C . GLY A 1 137 ? -30.802 2.443 30.285 1.00 52.06 137 GLY A C 1
ATOM 1092 O O . GLY A 1 137 ? -29.679 2.463 30.779 1.00 52.06 137 GLY A O 1
ATOM 1093 N N . GLU A 1 138 ? -31.375 3.511 29.733 1.00 48.84 138 GLU A N 1
ATOM 1094 C CA . GLU A 1 138 ? -31.355 4.908 30.207 1.00 48.84 138 GLU A CA 1
ATOM 1095 C C . GLU A 1 138 ? -30.046 5.563 30.709 1.00 48.84 138 GLU A C 1
ATOM 1097 O O . GLU A 1 138 ? -30.075 6.481 31.525 1.00 48.84 138 GLU A O 1
ATOM 1102 N N . GLY A 1 139 ? -28.887 5.216 30.147 1.00 53.03 139 GLY A N 1
ATOM 1103 C CA . GLY A 1 139 ? -27.657 6.012 30.273 1.00 53.03 139 GLY A CA 1
ATOM 1104 C C . GLY A 1 139 ? -27.290 6.725 28.965 1.00 53.03 139 GLY A C 1
ATOM 1105 O O . GLY A 1 139 ? -26.784 6.099 28.037 1.00 53.03 139 GLY A O 1
ATOM 1106 N N . GLN A 1 140 ? -27.465 8.048 28.859 1.00 51.84 140 GLN A N 1
ATOM 1107 C CA . GLN A 1 140 ? -27.121 8.826 27.644 1.00 51.84 140 GLN A CA 1
ATOM 1108 C C . GLN A 1 140 ? -25.610 8.845 27.287 1.00 51.84 140 GLN A C 1
ATOM 1110 O O . GLN A 1 140 ? -25.239 9.210 26.168 1.00 51.84 140 GLN A O 1
ATOM 1115 N N . GLY A 1 141 ? -24.726 8.415 28.196 1.00 54.22 141 GLY A N 1
ATOM 1116 C CA . GLY A 1 141 ? -23.263 8.377 28.026 1.00 54.22 141 GLY A CA 1
ATOM 1117 C C . GLY A 1 141 ? -22.701 7.257 27.121 1.00 54.22 141 GLY A C 1
ATOM 1118 O O . GLY A 1 141 ? -21.978 7.571 26.167 1.00 54.22 141 GLY A O 1
ATOM 1119 N N . PRO A 1 142 ? -23.003 5.961 27.355 1.00 57.56 142 PRO A N 1
ATOM 1120 C CA . PRO A 1 142 ? -22.477 4.839 26.556 1.00 57.56 142 PRO A CA 1
ATOM 1121 C C . PRO A 1 142 ? -22.905 4.867 25.077 1.00 57.56 142 PRO A C 1
ATOM 1123 O O . PRO A 1 142 ? -22.137 4.487 24.184 1.00 57.56 142 PRO A O 1
ATOM 1126 N N . HIS A 1 143 ? -24.089 5.407 24.777 1.00 62.38 143 HIS A N 1
ATOM 1127 C CA . HIS A 1 143 ? -24.627 5.466 23.415 1.00 62.38 143 HIS A CA 1
ATOM 1128 C C . HIS A 1 143 ? -23.817 6.387 22.472 1.00 62.38 143 HIS A C 1
ATOM 1130 O O . HIS A 1 143 ? -23.585 6.054 21.302 1.00 62.38 143 HIS A O 1
ATOM 1136 N N . LEU A 1 144 ? -23.307 7.523 22.969 1.00 66.06 144 LEU A N 1
ATOM 1137 C CA . LEU A 1 144 ? -22.520 8.468 22.162 1.00 66.06 144 LEU A CA 1
ATOM 1138 C C . LEU A 1 144 ? -21.121 7.921 21.831 1.00 66.06 144 LEU A C 1
ATOM 1140 O O . LEU A 1 144 ? -20.634 8.092 20.707 1.00 66.06 144 LEU A O 1
ATOM 1144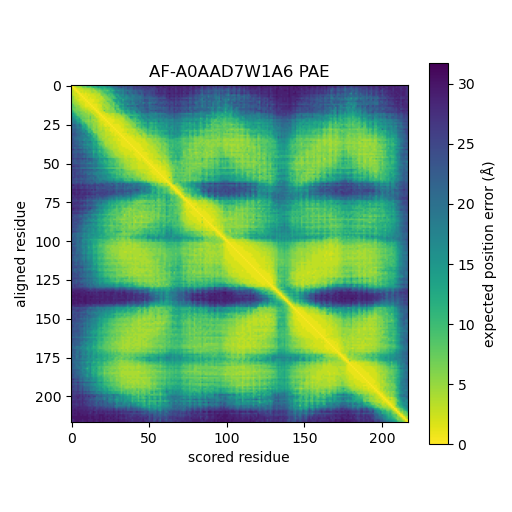 N N . ALA A 1 145 ? -20.486 7.234 22.786 1.00 65.94 145 ALA A N 1
ATOM 1145 C CA . ALA A 1 145 ? -19.188 6.590 22.593 1.00 65.94 145 ALA A CA 1
ATOM 1146 C C . ALA A 1 145 ? -19.264 5.488 21.520 1.00 65.94 145 ALA A C 1
ATOM 1148 O O . ALA A 1 145 ? -18.433 5.456 20.607 1.00 65.94 145 ALA A O 1
ATOM 1149 N N . LYS A 1 146 ? -20.325 4.669 21.558 1.00 67.00 146 LYS A N 1
ATOM 1150 C CA . LYS A 1 146 ? -20.617 3.619 20.568 1.00 67.00 146 LYS A CA 1
ATOM 1151 C C . LYS A 1 146 ? -20.799 4.190 19.155 1.00 67.00 146 LYS A C 1
ATOM 1153 O O . LYS A 1 146 ? -20.138 3.742 18.215 1.00 67.00 146 LYS A O 1
ATOM 1158 N N . LYS A 1 147 ? -21.604 5.251 18.998 1.00 69.50 147 LYS A N 1
ATOM 1159 C CA . LYS A 1 147 ? -21.817 5.933 17.702 1.00 69.50 147 LYS A CA 1
ATOM 1160 C C . LYS A 1 147 ? -20.541 6.595 17.168 1.00 69.50 147 LYS A C 1
ATOM 1162 O O . LYS A 1 147 ? -20.301 6.608 15.959 1.00 69.50 147 LYS A O 1
ATOM 1167 N N . ARG A 1 148 ? -19.691 7.127 18.054 1.00 71.44 148 ARG A N 1
ATOM 1168 C CA . ARG A 1 148 ? -18.398 7.722 17.679 1.00 71.44 148 ARG A CA 1
ATOM 1169 C C . ARG A 1 148 ? -17.417 6.669 17.164 1.00 71.44 148 ARG A C 1
ATOM 1171 O O . ARG A 1 148 ? -16.812 6.905 16.120 1.00 71.44 148 ARG A O 1
ATOM 1178 N N . ALA A 1 149 ? -17.286 5.535 17.853 1.00 71.62 149 ALA A N 1
ATOM 1179 C CA . ALA A 1 149 ? -16.429 4.428 17.424 1.00 71.62 149 ALA A CA 1
ATOM 1180 C C . ALA A 1 149 ? -16.884 3.862 16.070 1.00 71.62 149 ALA A C 1
ATOM 1182 O O . ALA A 1 149 ? -16.076 3.745 15.152 1.00 71.62 149 ALA A O 1
ATOM 1183 N N . PHE A 1 150 ? -18.192 3.639 15.906 1.00 75.38 150 PHE A N 1
ATOM 1184 C CA . PHE A 1 150 ? -18.788 3.198 14.642 1.00 75.38 150 PHE A CA 1
ATOM 1185 C C . PHE A 1 150 ? -18.434 4.132 13.476 1.00 75.38 150 PHE A C 1
ATOM 1187 O O . PHE A 1 150 ? -18.001 3.676 12.418 1.00 75.38 150 PHE A O 1
ATOM 1194 N N . ARG A 1 151 ? -18.557 5.452 13.676 1.00 76.94 151 ARG A N 1
ATOM 1195 C CA . ARG A 1 151 ? -18.217 6.447 12.650 1.00 76.94 151 ARG A CA 1
ATOM 1196 C C . ARG A 1 151 ? -16.731 6.430 12.295 1.00 76.94 151 ARG A C 1
ATOM 1198 O O . ARG A 1 151 ? -16.408 6.480 11.117 1.00 76.94 151 ARG A O 1
ATOM 1205 N N . ILE A 1 152 ? -15.835 6.347 13.281 1.00 74.94 152 ILE A N 1
ATOM 1206 C CA . ILE A 1 152 ? -14.383 6.315 13.031 1.00 74.94 152 ILE A CA 1
ATOM 1207 C C . ILE A 1 152 ? -13.994 5.049 12.258 1.00 74.94 152 ILE A C 1
ATOM 1209 O O . ILE A 1 152 ? -13.286 5.149 11.260 1.00 74.94 152 ILE A O 1
ATOM 1213 N N . ILE A 1 153 ? -14.493 3.880 12.674 1.00 77.06 153 ILE A N 1
ATOM 1214 C CA . ILE A 1 153 ? -14.207 2.597 12.014 1.00 77.06 153 ILE A CA 1
ATOM 1215 C C . ILE A 1 153 ? -14.746 2.597 10.579 1.00 77.06 153 ILE A C 1
ATOM 1217 O O . ILE A 1 153 ? -14.028 2.219 9.658 1.00 77.06 153 ILE A O 1
ATOM 1221 N N . THR A 1 154 ? -15.971 3.087 10.369 1.00 79.56 154 THR A N 1
ATOM 1222 C CA . THR A 1 154 ? -16.584 3.163 9.032 1.00 79.56 154 THR A CA 1
ATOM 1223 C C . THR A 1 154 ? -15.815 4.108 8.112 1.00 79.56 154 THR A C 1
ATOM 1225 O O . THR A 1 154 ? -15.480 3.734 6.993 1.00 79.56 154 THR A O 1
ATOM 1228 N N . VAL A 1 155 ? -15.476 5.312 8.586 1.00 80.75 155 VAL A N 1
ATOM 1229 C CA . VAL A 1 155 ? -14.682 6.277 7.809 1.00 80.75 155 VAL A CA 1
ATOM 1230 C C . VAL A 1 155 ? -13.306 5.697 7.479 1.00 80.75 155 VAL A C 1
ATOM 1232 O O . VAL A 1 155 ? -12.873 5.776 6.335 1.00 80.75 155 VAL A O 1
ATOM 1235 N N . SER A 1 156 ? -12.645 5.040 8.438 1.00 78.38 156 SER A N 1
ATOM 1236 C CA . SER A 1 156 ? -11.359 4.379 8.195 1.00 78.38 156 SER A CA 1
ATOM 1237 C C . SER A 1 156 ? -11.468 3.255 7.160 1.00 78.38 156 SER A C 1
ATOM 1239 O O . SER A 1 156 ? -10.573 3.122 6.331 1.00 78.38 156 SER A O 1
ATOM 1241 N N . LEU A 1 157 ? -12.542 2.461 7.176 1.00 82.38 157 LEU A N 1
ATOM 1242 C CA . LEU A 1 157 ? -12.778 1.411 6.182 1.00 82.38 157 LEU A CA 1
ATOM 1243 C C . LEU A 1 157 ? -12.959 2.004 4.778 1.00 82.38 157 LEU A C 1
ATOM 1245 O O . LEU A 1 157 ? -12.324 1.536 3.837 1.00 82.38 157 LEU A O 1
ATOM 1249 N N . VAL A 1 158 ? -13.756 3.069 4.646 1.00 85.44 158 VAL A N 1
ATOM 1250 C CA . VAL A 1 158 ? -13.965 3.768 3.366 1.00 85.44 158 VAL A CA 1
ATOM 1251 C C . VAL A 1 158 ? -12.658 4.346 2.833 1.00 85.44 158 VAL A C 1
ATOM 1253 O O . VAL A 1 158 ? -12.352 4.161 1.659 1.00 85.44 158 VAL A O 1
ATOM 1256 N N . ILE A 1 159 ? -11.857 4.991 3.688 1.00 82.12 159 ILE A N 1
ATOM 1257 C CA . ILE A 1 159 ? -10.558 5.540 3.281 1.00 82.12 159 ILE A CA 1
ATOM 1258 C C . ILE A 1 159 ? -9.636 4.416 2.803 1.00 82.12 159 ILE A C 1
ATOM 1260 O O . ILE A 1 159 ? -9.032 4.551 1.747 1.00 82.12 159 ILE A O 1
ATOM 1264 N N . THR A 1 160 ? -9.556 3.296 3.529 1.00 79.19 160 THR A N 1
ATOM 1265 C CA . THR A 1 160 ? -8.753 2.137 3.110 1.00 79.19 160 THR A CA 1
ATOM 1266 C C . THR A 1 160 ? -9.204 1.608 1.748 1.00 79.19 160 THR A C 1
ATOM 1268 O O . THR A 1 160 ? -8.369 1.371 0.883 1.00 79.19 160 THR A O 1
ATOM 1271 N N . MET A 1 161 ? -10.507 1.474 1.500 1.00 84.44 161 MET A N 1
ATOM 1272 C CA . MET A 1 161 ? -10.988 1.062 0.177 1.00 84.44 161 MET A CA 1
ATOM 1273 C C . MET A 1 161 ? -10.599 2.077 -0.905 1.00 84.44 161 MET A C 1
ATOM 1275 O O . MET A 1 161 ? -10.073 1.694 -1.945 1.00 84.44 161 MET A O 1
ATOM 1279 N N . ALA A 1 162 ? -10.786 3.370 -0.640 1.00 84.88 162 ALA A N 1
ATOM 1280 C CA . ALA A 1 162 ? -10.484 4.436 -1.589 1.00 84.88 162 ALA A CA 1
ATOM 1281 C C . ALA A 1 162 ? -8.987 4.564 -1.914 1.00 84.88 162 ALA A C 1
ATOM 1283 O O . ALA A 1 162 ? -8.652 5.036 -2.993 1.00 84.88 162 ALA A O 1
ATOM 1284 N N . THR A 1 163 ? -8.085 4.150 -1.017 1.00 82.56 163 THR A N 1
ATOM 1285 C CA . THR A 1 163 ? -6.632 4.253 -1.234 1.00 82.56 163 THR A CA 1
ATOM 1286 C C . THR A 1 163 ? -6.012 2.965 -1.761 1.00 82.56 163 THR A C 1
ATOM 1288 O O . THR A 1 163 ? -5.136 3.020 -2.617 1.00 82.56 163 THR A O 1
ATOM 1291 N N . TYR A 1 164 ? -6.451 1.798 -1.281 1.00 80.50 164 TYR A N 1
ATOM 1292 C CA . TYR A 1 164 ? -5.869 0.511 -1.676 1.00 80.50 164 TYR A CA 1
ATOM 1293 C C . TYR A 1 164 ? -6.439 -0.013 -2.993 1.00 80.50 164 TYR A C 1
ATOM 1295 O O . TYR A 1 164 ? -5.703 -0.615 -3.772 1.00 80.50 164 TYR A O 1
ATOM 1303 N N . LEU A 1 165 ? -7.719 0.234 -3.282 1.00 84.88 165 LEU A N 1
ATOM 1304 C CA . LEU A 1 165 ? -8.351 -0.262 -4.506 1.00 84.88 165 LEU A CA 1
ATOM 1305 C C . LEU A 1 165 ? -7.717 0.338 -5.778 1.00 84.88 165 LEU A C 1
ATOM 1307 O O . LEU A 1 165 ? -7.329 -0.445 -6.647 1.00 84.88 165 LEU A O 1
ATOM 1311 N N . PRO A 1 166 ? -7.495 1.669 -5.892 1.00 85.38 166 PRO A N 1
ATOM 1312 C CA . PRO A 1 166 ? -6.821 2.238 -7.063 1.00 85.38 166 PRO A CA 1
ATOM 1313 C C . PRO A 1 166 ? -5.389 1.729 -7.215 1.00 85.38 166 PRO A C 1
ATOM 1315 O O . PRO A 1 166 ? -4.917 1.537 -8.329 1.00 85.38 166 PRO A O 1
ATOM 1318 N N . MET A 1 167 ? -4.712 1.464 -6.098 1.00 81.62 167 MET A N 1
ATOM 1319 C CA . MET A 1 167 ? -3.346 0.949 -6.076 1.00 81.62 167 MET A CA 1
ATOM 1320 C C . MET A 1 167 ? -3.263 -0.491 -6.587 1.00 81.62 167 MET A C 1
ATOM 1322 O O . MET A 1 167 ? -2.366 -0.811 -7.366 1.00 81.62 167 MET A O 1
ATOM 1326 N N . ILE A 1 168 ? -4.208 -1.354 -6.203 1.00 84.94 168 ILE A N 1
ATOM 1327 C CA . ILE A 1 168 ? -4.306 -2.734 -6.705 1.00 84.94 168 ILE A CA 1
ATOM 1328 C C . ILE A 1 168 ? -4.606 -2.727 -8.208 1.00 84.94 168 ILE A C 1
ATOM 1330 O O . ILE A 1 168 ? -3.939 -3.427 -8.973 1.00 84.94 168 ILE A O 1
ATOM 1334 N N . VAL A 1 169 ? -5.553 -1.893 -8.645 1.00 86.81 169 VAL A N 1
ATOM 1335 C CA . VAL A 1 169 ? -5.922 -1.760 -10.063 1.00 86.81 169 VAL A CA 1
ATOM 1336 C C . VAL A 1 169 ? -4.750 -1.224 -10.887 1.00 86.81 169 VAL A C 1
ATOM 1338 O O . VAL A 1 169 ? -4.405 -1.810 -11.908 1.00 86.81 169 VAL A O 1
ATOM 1341 N N . ALA A 1 170 ? -4.074 -0.173 -10.416 1.00 83.25 170 ALA A N 1
ATOM 1342 C CA . ALA A 1 170 ? -2.897 0.384 -11.080 1.00 83.25 170 ALA A CA 1
ATOM 1343 C C . ALA A 1 170 ? -1.749 -0.632 -11.171 1.00 83.25 170 ALA A C 1
ATOM 1345 O O . ALA A 1 170 ? -1.054 -0.679 -12.180 1.00 83.25 170 ALA A O 1
ATOM 1346 N N . SER A 1 171 ? -1.570 -1.465 -10.139 1.00 78.56 171 SER A N 1
ATOM 1347 C CA . SER A 1 171 ? -0.560 -2.533 -10.135 1.00 78.56 171 SER A CA 1
ATOM 1348 C C . SER A 1 171 ? -0.909 -3.660 -11.111 1.00 78.56 171 SER A C 1
ATOM 1350 O O . SER A 1 171 ? -0.017 -4.241 -11.714 1.00 78.56 171 SER A O 1
ATOM 1352 N N . SER A 1 172 ? -2.200 -3.948 -11.294 1.00 82.56 172 SER A N 1
ATOM 1353 C CA . SER A 1 172 ? -2.684 -4.980 -12.224 1.00 82.56 172 SER A CA 1
ATOM 1354 C C . SER A 1 172 ? -2.635 -4.524 -13.685 1.00 82.56 172 SER A C 1
ATOM 1356 O O . SER A 1 172 ? -2.493 -5.339 -14.586 1.00 82.56 172 SER A O 1
ATOM 1358 N N . LEU A 1 173 ? -2.737 -3.214 -13.925 1.00 81.06 173 LEU A N 1
ATOM 1359 C CA . LEU A 1 173 ? -2.677 -2.596 -15.253 1.00 81.06 173 LEU A CA 1
ATOM 1360 C C . LEU A 1 173 ? -1.270 -2.098 -15.616 1.00 81.06 173 LEU A C 1
ATOM 1362 O O . LEU A 1 173 ? -1.121 -1.302 -16.545 1.00 81.06 173 LEU A O 1
ATOM 1366 N N . GLN A 1 174 ? -0.239 -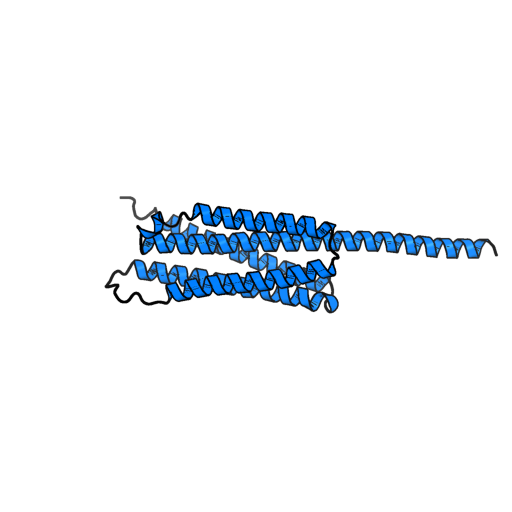2.541 -14.893 1.00 72.69 174 GLN A N 1
ATOM 1367 C CA . GLN A 1 174 ? 1.125 -2.040 -15.059 1.00 72.69 174 GLN A CA 1
ATOM 1368 C C . GLN A 1 174 ? 1.684 -2.278 -16.473 1.00 72.69 174 GLN A C 1
ATOM 1370 O O . GLN A 1 174 ? 2.459 -1.453 -16.950 1.00 72.69 174 GLN A O 1
ATOM 1375 N N . ASP A 1 175 ? 1.232 -3.325 -17.169 1.00 72.25 175 ASP A N 1
ATOM 1376 C CA . ASP A 1 175 ? 1.651 -3.637 -18.545 1.00 72.25 175 ASP A CA 1
ATOM 1377 C C . ASP A 1 175 ? 0.957 -2.767 -19.613 1.00 72.25 175 ASP A C 1
ATOM 1379 O O . ASP A 1 175 ? 1.445 -2.642 -20.734 1.00 72.25 175 ASP A O 1
ATOM 1383 N N . HIS A 1 176 ? -0.167 -2.127 -19.273 1.00 78.94 176 HIS A N 1
ATOM 1384 C CA . HIS A 1 176 ? -0.964 -1.314 -20.203 1.00 78.94 176 HIS A CA 1
ATOM 1385 C C . HIS A 1 176 ? -0.835 0.197 -19.970 1.00 78.94 176 HIS A C 1
ATOM 1387 O O . HIS A 1 176 ? -1.236 0.994 -20.820 1.00 78.94 176 HIS A O 1
ATOM 1393 N N . VAL A 1 177 ? -0.304 0.616 -18.819 1.00 76.12 177 VAL A N 1
ATOM 1394 C CA . VAL A 1 177 ? -0.287 2.018 -18.387 1.00 76.12 177 VAL A CA 1
ATOM 1395 C C . VAL A 1 177 ? 1.140 2.557 -18.379 1.00 76.12 177 VAL A C 1
ATOM 1397 O O . VAL A 1 177 ? 2.053 1.960 -17.820 1.00 76.12 177 VAL A O 1
ATOM 1400 N N . SER A 1 178 ? 1.335 3.749 -18.952 1.00 81.94 178 SER A N 1
ATOM 1401 C CA . SER A 1 178 ? 2.621 4.450 -18.878 1.00 81.94 178 SER A CA 1
ATOM 1402 C C . SER A 1 178 ? 3.080 4.645 -17.429 1.00 81.94 178 SER A C 1
ATOM 1404 O O . SER A 1 178 ? 2.319 5.120 -16.582 1.00 81.94 178 SER A O 1
ATOM 1406 N N . TYR A 1 179 ? 4.368 4.399 -17.178 1.00 72.06 179 TYR A N 1
ATOM 1407 C CA . TYR A 1 179 ? 5.025 4.583 -15.876 1.00 72.06 179 TYR A CA 1
ATOM 1408 C C . TYR A 1 179 ? 4.721 5.946 -15.226 1.00 72.06 179 TYR A C 1
ATOM 1410 O O . TYR A 1 179 ? 4.517 6.044 -14.017 1.00 72.06 179 TYR A O 1
ATOM 1418 N N . ARG A 1 180 ? 4.610 7.009 -16.035 1.00 77.25 180 ARG A N 1
ATOM 1419 C CA . ARG A 1 180 ? 4.259 8.356 -15.561 1.00 77.25 180 ARG A CA 1
ATOM 1420 C C . ARG A 1 180 ? 2.874 8.413 -14.908 1.00 77.25 180 ARG A C 1
ATOM 1422 O O . ARG A 1 180 ? 2.734 9.015 -13.848 1.00 77.25 180 ARG A O 1
ATOM 1429 N N . SER A 1 181 ? 1.870 7.778 -15.509 1.00 80.50 181 SER A N 1
ATOM 1430 C CA . SER A 1 181 ? 0.506 7.739 -14.972 1.00 80.50 181 SER A CA 1
ATOM 1431 C C . SER A 1 181 ? 0.439 6.906 -13.694 1.00 80.50 181 SER A C 1
ATOM 1433 O O . SER A 1 181 ? -0.210 7.317 -12.735 1.00 80.50 181 SER A O 1
ATOM 1435 N N . PHE A 1 182 ? 1.179 5.793 -13.640 1.00 80.88 182 PHE A N 1
ATOM 1436 C CA . PHE A 1 182 ? 1.309 4.980 -12.429 1.00 80.88 182 PHE A CA 1
ATOM 1437 C C . PHE A 1 182 ? 1.889 5.793 -11.260 1.00 80.88 182 PHE A C 1
ATOM 1439 O O . PHE A 1 182 ? 1.315 5.805 -10.172 1.00 80.88 182 PHE A O 1
ATOM 1446 N N . CYS A 1 183 ? 2.967 6.550 -11.497 1.00 78.69 183 CYS A N 1
ATOM 1447 C CA . CYS A 1 183 ? 3.561 7.435 -10.492 1.00 78.69 183 CYS A CA 1
ATOM 1448 C C . CYS A 1 183 ? 2.586 8.505 -9.988 1.00 78.69 183 CYS A C 1
ATOM 1450 O O . CYS A 1 183 ? 2.533 8.752 -8.786 1.00 78.69 183 CYS A O 1
ATOM 1452 N N . ILE A 1 184 ? 1.810 9.129 -10.881 1.00 84.00 184 ILE A N 1
ATOM 1453 C CA . ILE A 1 184 ? 0.826 10.152 -10.498 1.00 84.00 184 ILE A CA 1
ATOM 1454 C C . ILE A 1 184 ? -0.254 9.537 -9.607 1.00 84.00 184 ILE A C 1
ATOM 1456 O O . ILE A 1 184 ? -0.486 10.045 -8.515 1.00 84.00 184 ILE A O 1
ATOM 1460 N N . VAL A 1 185 ? -0.858 8.417 -10.020 1.00 85.31 185 VAL A N 1
ATOM 1461 C CA . VAL A 1 185 ? -1.886 7.724 -9.221 1.00 85.31 185 VAL A CA 1
ATOM 1462 C C . VAL A 1 185 ? -1.334 7.330 -7.852 1.00 85.31 185 VAL A C 1
ATOM 1464 O O . VAL A 1 185 ? -1.986 7.578 -6.837 1.00 85.31 185 VAL A O 1
ATOM 1467 N N . TYR A 1 186 ? -0.115 6.785 -7.813 1.00 82.38 186 TYR A N 1
ATOM 1468 C CA . TYR A 1 186 ? 0.567 6.412 -6.577 1.00 82.38 186 TYR A CA 1
ATOM 1469 C C . TYR A 1 186 ? 0.763 7.615 -5.644 1.00 82.38 186 TYR A C 1
ATOM 1471 O O . TYR A 1 186 ? 0.374 7.563 -4.479 1.00 82.38 186 TYR A O 1
ATOM 1479 N N . LEU A 1 187 ? 1.314 8.718 -6.159 1.00 82.81 187 LEU A N 1
ATOM 1480 C CA . LEU A 1 187 ? 1.547 9.952 -5.402 1.00 82.81 187 LEU A CA 1
ATOM 1481 C C . LEU A 1 187 ? 0.240 10.563 -4.892 1.00 82.81 187 LEU A C 1
ATOM 1483 O O . LEU A 1 187 ? 0.163 10.952 -3.730 1.00 82.81 187 LEU A O 1
ATOM 1487 N N . THR A 1 188 ? -0.804 10.606 -5.719 1.00 86.62 188 THR A N 1
ATOM 1488 C CA . THR A 1 188 ? -2.109 11.148 -5.321 1.00 86.62 188 THR A CA 1
ATOM 1489 C C . THR A 1 188 ? -2.755 10.301 -4.224 1.00 86.62 188 THR A C 1
ATOM 1491 O O . THR A 1 188 ? -3.192 10.847 -3.207 1.00 86.62 188 THR A O 1
ATOM 1494 N N . CYS A 1 189 ? -2.769 8.972 -4.374 1.00 83.88 189 CYS A N 1
ATOM 1495 C CA . CYS A 1 189 ? -3.290 8.060 -3.348 1.00 83.88 189 CYS A CA 1
ATOM 1496 C C . CYS A 1 189 ? -2.480 8.155 -2.050 1.00 83.88 189 CYS A C 1
ATOM 1498 O O . CYS A 1 189 ? -3.043 8.112 -0.950 1.00 83.88 189 CYS A O 1
ATOM 1500 N N . TYR A 1 190 ? -1.163 8.322 -2.172 1.00 79.94 190 TYR A N 1
ATOM 1501 C CA . TYR A 1 190 ? -0.262 8.509 -1.045 1.00 79.94 190 TYR A CA 1
ATOM 1502 C C . TYR A 1 190 ? -0.571 9.798 -0.280 1.00 79.94 190 TYR A C 1
ATOM 1504 O O . TYR A 1 190 ? -0.840 9.739 0.920 1.00 79.94 190 TYR A O 1
ATOM 1512 N N . SER A 1 191 ? -0.616 10.944 -0.964 1.00 84.00 191 SER A N 1
ATOM 1513 C CA . SER A 1 191 ? -0.948 12.227 -0.341 1.00 84.00 191 SER A CA 1
ATOM 1514 C C . SER A 1 191 ? -2.294 12.157 0.373 1.00 84.00 191 SER A C 1
ATOM 1516 O O . SER A 1 191 ? -2.383 12.519 1.546 1.00 84.00 191 SER A O 1
ATOM 1518 N N . PHE A 1 192 ? -3.323 11.610 -0.282 1.00 83.38 192 PHE A N 1
ATOM 1519 C CA . PHE A 1 192 ? -4.646 11.449 0.322 1.00 83.38 192 PHE A CA 1
ATOM 1520 C C . PHE A 1 192 ? -4.608 10.585 1.592 1.00 83.38 192 PHE A C 1
ATOM 1522 O O . PHE A 1 192 ? -5.182 10.958 2.616 1.00 83.38 192 PHE A O 1
ATOM 1529 N N . SER A 1 193 ? -3.870 9.472 1.563 1.00 76.50 193 SER A N 1
ATOM 1530 C CA . SER A 1 193 ? -3.694 8.595 2.727 1.00 76.50 193 SER A CA 1
ATOM 1531 C C . SER A 1 193 ? -3.057 9.334 3.907 1.00 76.50 193 SER A C 1
ATOM 1533 O O . SER A 1 193 ? -3.549 9.223 5.030 1.00 76.50 193 SER A O 1
ATOM 1535 N N . VAL A 1 194 ? -2.002 10.118 3.659 1.00 77.94 194 VAL A N 1
ATOM 1536 C CA . VAL A 1 194 ? -1.307 10.906 4.691 1.00 77.94 194 VAL A CA 1
ATOM 1537 C C . VAL A 1 194 ? -2.244 11.947 5.305 1.00 77.94 194 VAL A C 1
ATOM 1539 O O . VAL A 1 194 ? -2.346 12.027 6.530 1.00 77.94 194 VAL A O 1
ATOM 1542 N N . PHE A 1 195 ? -2.999 12.683 4.485 1.00 81.19 195 PHE A N 1
ATOM 1543 C CA . PHE A 1 195 ? -3.985 13.648 4.981 1.00 81.19 195 PHE A CA 1
ATOM 1544 C C . PHE A 1 195 ? -5.041 12.981 5.865 1.00 81.19 195 PHE A C 1
ATOM 1546 O O . PHE A 1 195 ? -5.312 13.446 6.972 1.00 81.19 195 PHE A O 1
ATOM 1553 N N . CYS A 1 196 ? -5.603 11.856 5.424 1.00 76.50 196 CYS A N 1
ATOM 1554 C CA . CYS A 1 196 ? -6.593 11.114 6.199 1.00 76.50 196 CYS A CA 1
ATOM 1555 C C . CYS A 1 196 ? -6.059 10.624 7.553 1.00 76.50 196 CYS A C 1
ATOM 1557 O O . CYS A 1 196 ? -6.782 10.660 8.550 1.00 76.50 196 CYS A O 1
ATOM 1559 N N . ILE A 1 197 ? -4.800 10.183 7.596 1.00 72.25 197 ILE A N 1
ATOM 1560 C CA . ILE A 1 197 ? -4.149 9.723 8.825 1.00 72.25 197 ILE A CA 1
ATOM 1561 C C . ILE A 1 197 ? -3.951 10.881 9.802 1.00 72.25 197 ILE A C 1
ATOM 1563 O O . ILE A 1 197 ? -4.214 10.698 10.984 1.00 72.25 197 ILE A O 1
ATOM 1567 N N . LEU A 1 198 ? -3.545 12.068 9.343 1.00 70.50 198 LEU A N 1
ATOM 1568 C CA . LEU A 1 198 ? -3.329 13.235 10.213 1.00 70.50 198 LEU A CA 1
ATOM 1569 C C . LEU A 1 198 ? -4.629 13.752 10.850 1.00 70.50 198 LEU A C 1
ATOM 1571 O O . LEU A 1 198 ? -4.632 14.209 11.995 1.00 70.50 198 LEU A O 1
ATOM 1575 N N . VAL A 1 199 ? -5.756 13.633 10.147 1.00 72.12 199 VAL A N 1
ATOM 1576 C CA . VAL A 1 199 ? -7.064 14.113 10.626 1.00 72.12 199 VAL A CA 1
ATOM 1577 C C . VAL A 1 199 ? -7.596 13.288 11.812 1.00 72.12 199 VAL A C 1
ATOM 1579 O O . VAL A 1 199 ? -8.263 13.839 12.692 1.00 72.12 199 VAL A O 1
ATOM 1582 N N . GLN A 1 200 ? -7.282 11.988 11.899 1.00 65.94 200 GLN A N 1
ATOM 1583 C CA . GLN A 1 200 ? -7.762 11.107 12.979 1.00 65.94 200 GLN A CA 1
ATOM 1584 C C . GLN A 1 200 ? -7.223 11.490 14.381 1.00 65.94 200 GLN A C 1
ATOM 1586 O O . GLN A 1 200 ? -8.043 11.677 15.289 1.00 65.94 200 GLN A O 1
ATOM 1591 N N . PRO A 1 201 ? -5.900 11.653 14.594 1.00 58.53 201 PRO A N 1
ATOM 1592 C CA . PRO A 1 201 ? -5.318 12.133 15.846 1.00 58.53 201 PRO A CA 1
ATOM 1593 C C . PRO A 1 201 ? -5.715 13.570 16.168 1.00 58.53 201 PRO A C 1
ATOM 1595 O O . PRO A 1 201 ? -6.067 13.848 17.310 1.00 58.53 201 PRO A O 1
ATOM 1598 N N . LEU A 1 202 ? -5.731 14.472 15.178 1.00 57.56 202 LEU A N 1
ATOM 1599 C CA . LEU A 1 202 ? -6.069 15.885 15.388 1.00 57.56 202 LEU A CA 1
ATOM 1600 C C . LEU A 1 202 ? -7.505 16.070 15.890 1.00 57.56 202 LEU A C 1
ATOM 1602 O O . LEU A 1 202 ? -7.745 16.851 16.810 1.00 57.56 202 LEU A O 1
ATOM 1606 N N . HIS A 1 203 ? -8.461 15.307 15.357 1.00 60.38 203 HIS A N 1
ATOM 1607 C CA . HIS A 1 203 ? -9.845 15.353 15.832 1.00 60.38 203 HIS A CA 1
ATOM 1608 C C . HIS A 1 203 ? -10.028 14.698 17.217 1.00 60.38 203 HIS A C 1
ATOM 1610 O O . HIS A 1 203 ? -10.973 15.015 17.946 1.00 60.38 203 HIS A O 1
ATOM 1616 N N . PHE A 1 204 ? -9.140 13.778 17.608 1.00 59.53 204 PHE A N 1
ATOM 1617 C CA . PHE A 1 204 ? -9.107 13.243 18.970 1.00 59.53 204 PHE A CA 1
ATOM 1618 C C . PHE A 1 204 ? -8.498 14.257 19.952 1.00 59.53 204 PHE A C 1
ATOM 1620 O O . PHE A 1 204 ? -9.103 14.528 20.991 1.00 59.53 204 PHE A O 1
ATOM 1627 N N . LEU A 1 205 ? -7.367 14.872 19.591 1.00 55.66 205 LEU A N 1
ATOM 1628 C CA . LEU A 1 205 ? -6.638 15.840 20.415 1.00 55.66 205 LEU A CA 1
ATOM 1629 C C . LEU A 1 205 ? -7.421 17.143 20.620 1.00 55.66 205 LEU A C 1
ATOM 1631 O O . LEU A 1 205 ? -7.508 17.626 21.746 1.00 55.66 205 LEU A O 1
ATOM 1635 N N . SER A 1 206 ? -8.066 17.678 19.575 1.00 55.75 206 SER A N 1
ATOM 1636 C CA . SER A 1 206 ? -8.848 18.923 19.687 1.00 55.75 206 SER A CA 1
ATOM 1637 C C . SER A 1 206 ? -10.052 18.790 20.621 1.00 55.75 206 SER A C 1
ATOM 1639 O O . SER A 1 206 ? -10.518 19.775 21.192 1.00 55.75 206 SER A O 1
ATOM 1641 N N . ARG A 1 207 ? -10.545 17.562 20.826 1.00 55.12 207 ARG A N 1
ATOM 1642 C CA . ARG A 1 207 ? -11.593 17.271 21.810 1.00 55.12 207 ARG A CA 1
ATOM 1643 C C . ARG A 1 207 ? -11.052 16.931 23.195 1.00 55.12 207 ARG A C 1
ATOM 1645 O O . ARG A 1 207 ? -11.734 17.242 24.163 1.00 55.12 207 ARG A O 1
ATOM 1652 N N . ALA A 1 208 ? -9.860 16.342 23.303 1.00 54.72 208 ALA A N 1
ATOM 1653 C CA . ALA A 1 208 ? -9.193 16.146 24.591 1.00 54.72 208 ALA A CA 1
ATOM 1654 C C . ALA A 1 208 ? -8.806 17.494 25.232 1.00 54.72 208 ALA A C 1
ATOM 1656 O O . ALA A 1 208 ? -9.025 17.686 26.424 1.00 54.72 208 ALA A O 1
ATOM 1657 N N . GLY A 1 209 ? -8.354 18.465 24.427 1.00 47.97 209 GLY A N 1
ATOM 1658 C CA . GLY A 1 209 ? -8.044 19.827 24.881 1.00 47.97 209 GLY A CA 1
ATOM 1659 C C . GLY A 1 209 ? -9.263 20.675 25.271 1.00 47.97 209 GLY A C 1
ATOM 1660 O O . GLY A 1 209 ? -9.122 21.624 26.029 1.00 47.97 209 GLY A O 1
ATOM 1661 N N . LYS A 1 210 ? -10.478 20.321 24.823 1.00 48.59 210 LYS A N 1
ATOM 1662 C CA . LYS A 1 210 ? -11.725 20.998 25.235 1.00 48.59 210 LYS A CA 1
ATOM 1663 C C . LYS A 1 210 ? -12.389 20.400 26.484 1.00 48.59 210 LYS A C 1
ATOM 1665 O O . LYS A 1 210 ? -13.409 20.930 26.909 1.00 48.59 210 LYS A O 1
ATOM 1670 N N . LEU A 1 211 ? -11.839 19.335 27.081 1.00 45.16 211 LEU A N 1
ATOM 1671 C CA . LEU A 1 211 ? -12.395 18.729 28.304 1.00 45.16 211 LEU A CA 1
ATOM 1672 C C . LEU A 1 211 ? -11.701 19.159 29.608 1.00 45.16 211 LEU A C 1
ATOM 1674 O O . LEU A 1 211 ? -12.205 18.824 30.673 1.00 45.16 211 LEU A O 1
ATOM 1678 N N . GLN A 1 212 ? -10.589 19.901 29.558 1.00 43.22 212 GLN A N 1
ATOM 1679 C CA . GLN A 1 212 ? -9.887 20.362 30.769 1.00 43.22 212 GLN A CA 1
ATOM 1680 C C . GLN A 1 212 ? -10.186 21.814 31.176 1.00 43.22 212 GLN A C 1
ATOM 1682 O O . GLN A 1 212 ? -9.751 22.231 32.239 1.00 43.22 212 GLN A O 1
ATOM 1687 N N . CYS A 1 213 ? -10.977 22.571 30.406 1.00 44.53 213 CYS A N 1
ATOM 1688 C CA . CYS A 1 213 ? -11.318 23.961 30.756 1.00 44.53 213 CYS A CA 1
ATOM 1689 C C . CYS A 1 213 ? -12.730 24.158 31.340 1.00 44.53 213 CYS A C 1
ATOM 1691 O O . CYS A 1 213 ? -13.151 25.296 31.491 1.00 44.53 213 CYS A O 1
ATOM 1693 N N . ILE A 1 214 ? -13.471 23.087 31.660 1.00 46.66 214 ILE A N 1
ATOM 1694 C CA . ILE A 1 214 ? -14.804 23.189 32.308 1.00 46.66 214 ILE A CA 1
ATOM 1695 C C . ILE A 1 214 ? -14.836 22.458 33.669 1.00 46.66 214 ILE A C 1
ATOM 1697 O O . ILE A 1 214 ? -15.832 22.493 34.376 1.00 46.66 214 ILE A O 1
ATOM 1701 N N . MET A 1 215 ? -13.727 21.835 34.080 1.00 40.06 215 MET A N 1
ATOM 1702 C CA . MET A 1 215 ? -13.566 21.233 35.411 1.00 40.06 215 MET A CA 1
ATOM 1703 C C . MET A 1 215 ? -12.460 21.969 36.182 1.00 40.06 215 MET A C 1
ATOM 1705 O O . MET A 1 215 ? -11.517 21.363 36.679 1.00 40.06 215 MET A O 1
ATOM 1709 N N . GLY A 1 216 ? -12.538 23.297 36.181 1.00 37.69 216 GLY A N 1
ATOM 1710 C CA . GLY A 1 216 ? -11.723 24.191 36.996 1.00 37.69 216 GLY A CA 1
ATOM 1711 C C . GLY A 1 216 ? -12.677 25.106 37.743 1.00 37.69 216 GLY A C 1
ATOM 1712 O O . GLY A 1 216 ? -13.148 26.089 37.176 1.00 37.69 216 GLY A O 1
ATOM 1713 N N . HIS A 1 217 ? -13.036 24.669 38.945 1.00 33.84 217 HIS A N 1
ATOM 1714 C CA . HIS A 1 217 ? -13.677 25.474 39.975 1.00 33.84 217 HIS A CA 1
ATOM 1715 C C . HIS A 1 217 ? -12.656 26.453 40.569 1.00 33.84 217 HIS A C 1
ATOM 1717 O O . HIS A 1 217 ? -11.453 26.102 40.564 1.00 33.84 217 HIS A O 1
#

Mean predicted aligned error: 12.43 Å

Solvent-accessible surface area (backbone atoms only — not comparable to full-atom values): 12267 Å² total; per-residue (Å²): 118,74,69,63,59,52,51,56,51,48,52,55,49,53,51,50,53,50,47,53,54,48,50,54,51,49,50,53,51,52,51,53,51,51,52,52,53,52,53,52,51,51,52,51,50,52,51,54,53,50,53,51,49,50,54,50,50,62,46,38,52,71,77,36,63,73,58,48,73,70,55,61,64,66,60,56,54,50,51,53,50,50,51,52,53,51,49,51,53,51,51,60,52,44,59,79,78,50,56,71,69,61,51,52,52,52,48,52,54,49,51,51,51,49,50,51,52,52,49,50,51,53,48,53,51,49,48,65,65,61,55,76,72,92,78,76,75,95,57,83,66,65,58,55,56,52,55,51,51,52,51,53,55,52,52,52,51,52,51,48,50,68,41,50,50,59,50,52,51,50,63,73,40,52,92,79,47,58,70,70,59,51,51,48,54,50,51,53,37,47,53,52,51,51,53,58,57,56,49,56,58,50,63,50,49,62,52,57,68,65,62,66,78,79,77,70,132

Foldseek 3Di:
DVVVVVVVVVVVVVVVVVVVVVVVVVVVVLLVVLLVVLVVVLVLLLLLVVVLLVLVLVLCCLPPVPVNVVDPSVVVNVVSVVVSVVVSVVLVVCSVVDDPVVSLVVVLVVLVVSLVVLVVSLVVVLVVLPDDPPDDPDDPPSVVSSVVSNVVSVVSNVLSCVLSVLLSVLSVCVVPDDPVVSVVSNVVSVVSSVVVSVVVVVVVVVVVVVPPPPPDD

Organism: NCBI:txid143900

Sequence (217 aa):
MQTVGLIHTLEQCLNRMQTVRLIHTLEQCLNRMQTVRLIHTLEQCLNRMQTCCVCVERYLAVLHPLTFLRYRPLRYRVGCSALVWMITFGGCSAFVFLQHSVLNFALVVFMILLLSVMTFCCLAILRALRSPGLGEGEGQGPHLAKKRAFRIITVSLVITMATYLPMIVASSLQDHVSYRSFCIVYLTCYSFSVFCILVQPLHFLSRAGKLQCIMGH

pLDDT: mean 71.12, std 11.02, range [33.84, 86.81]

Radius of gyration: 25.29 Å; Cα contacts (8 Å, |Δi|>4): 64; chains: 1; bounding box: 71×40×86 Å

Nearest PDB structures (foldseek):
  4nqi-assembly2_C  TM=2.954E-01  e=6.749E+00  Dictyostelium discoideum
  5c21-assembly1_A  TM=2.354E-01  e=4.198E+00  Escherichia coli
  4atm-assembly1_A-2  TM=2.467E-01  e=6.402E+00  Homo sapiens